Protein AF-A0A1I4PQE7-F1 (afdb_monomer_lite)

pLDDT: mean 78.4, std 20.61, range [27.17, 98.38]

Secondary structure (DSSP, 8-state):
-HHHHHHHHHHHHHHHHHHHHHHHHTT-S-HHHHHHHHHHHHHHHHHHHHHHHHTTPPPP-PPP------PPP--PPP--PPPPPPPEEEEEEEE-TTSSEEEEEEEE---SHHHHHHHHHHHHHTTTTSSEEEEEEE-SSPBTTBSS--EEEEEEEE-STT----TT-SSGGGG-------S------------TTTTTSS--------TT-SBS-HHHHHHHHHHHHHHTT-S------EESSTT--EEEEEEETTEEEEEEE-TTT--EEEEEEEE---SSHHHHHHHHHHHHHHHHHH-TTS-HHHHHHHHHHTTSSSTT-GGG--SEEEETTEEEEEEEETTTEEEEEEE-TT---

Sequence (361 aa):
MWAFISIMCFLGSLACLLGAIVSLFQKKGLHTKYFILSGALFVFFIIALSATVASFEAPATTNKTNVATTASIPLNPPVKEAPKTVPYTIFEDNKNEKGPSRKVRVMTEATTEAEFRQIVESIRKDSMGFEYVWLYFHDPKPSKYGSSGDFVGAVRFPLTRRGVPLSGAKTIDELYLTIGQGPAQVLKSEVAIDVRPYEEAVTKVQQSKRVGTISPSLEQFKQAFNASAKQLGLPHQINKINFIDSKQVSFTVEFSDLLFLNGDLNTKDGSLRSAFIAGGTDGTDKSGTNLLLSFVALIAATNPDLSREECEDVLMDLGFIKGNDTLNMKASVIKNGVKYSIKSSERAGFWFFVEDPNHEF

Structure (mmCIF, N/CA/C/O backbone):
data_AF-A0A1I4PQE7-F1
#
_entry.id   AF-A0A1I4PQE7-F1
#
loop_
_atom_site.group_PDB
_atom_site.id
_atom_site.type_symbol
_atom_site.label_atom_id
_atom_site.label_alt_id
_atom_site.label_comp_id
_atom_site.label_asym_id
_atom_site.label_entity_id
_atom_site.label_seq_id
_atom_site.pdbx_PDB_ins_code
_atom_site.Cartn_x
_atom_site.Cartn_y
_atom_site.Cartn_z
_atom_site.occupancy
_atom_site.B_iso_or_equiv
_atom_site.auth_seq_id
_atom_site.auth_comp_id
_atom_site.auth_asym_id
_atom_site.auth_atom_id
_atom_site.pdbx_PDB_model_num
ATOM 1 N N . MET A 1 1 ? 20.216 3.744 14.624 1.00 78.12 1 MET A N 1
ATOM 2 C CA . MET A 1 1 ? 19.398 3.924 15.847 1.00 78.12 1 MET A CA 1
ATOM 3 C C . MET A 1 1 ? 20.062 4.865 16.857 1.00 78.12 1 MET A C 1
ATOM 5 O O . MET A 1 1 ? 19.495 5.916 17.118 1.00 78.12 1 MET A O 1
ATOM 9 N N . TRP A 1 2 ? 21.273 4.574 17.353 1.00 78.00 2 TRP A N 1
ATOM 10 C CA . TRP A 1 2 ? 21.982 5.408 18.349 1.00 78.00 2 TRP A CA 1
ATOM 11 C C . TRP A 1 2 ? 22.183 6.880 17.953 1.00 78.00 2 TRP A C 1
ATOM 13 O O . TRP A 1 2 ? 21.917 7.770 18.757 1.00 78.00 2 TRP A O 1
ATOM 23 N N . ALA A 1 3 ? 22.530 7.150 16.691 1.00 78.25 3 ALA A N 1
ATOM 24 C CA . ALA A 1 3 ? 22.659 8.518 16.183 1.00 78.25 3 ALA A CA 1
ATOM 25 C C . ALA A 1 3 ? 21.343 9.323 16.254 1.00 78.25 3 ALA A C 1
ATOM 27 O O . ALA A 1 3 ? 21.357 10.510 16.563 1.00 78.25 3 ALA A O 1
ATOM 28 N N . PHE A 1 4 ? 20.195 8.680 16.019 1.00 82.44 4 PHE A N 1
ATOM 29 C CA . PHE A 1 4 ? 18.885 9.335 16.098 1.00 82.44 4 PHE A CA 1
ATOM 30 C C . PHE A 1 4 ? 18.499 9.649 17.550 1.00 82.44 4 PHE A C 1
ATOM 32 O O . PHE A 1 4 ? 18.057 10.758 17.844 1.00 82.44 4 PHE A O 1
ATOM 39 N N . ILE A 1 5 ? 18.741 8.703 18.467 1.00 83.38 5 ILE A N 1
ATOM 40 C CA . ILE A 1 5 ? 18.524 8.892 19.911 1.00 83.38 5 ILE A CA 1
ATOM 41 C C . ILE A 1 5 ? 19.387 10.051 20.432 1.00 83.38 5 ILE A C 1
ATOM 43 O O . ILE A 1 5 ? 18.885 10.918 21.140 1.00 83.38 5 ILE A O 1
ATOM 47 N N . SER A 1 6 ? 20.655 10.121 20.012 1.00 80.75 6 SER A N 1
ATOM 48 C CA . SER A 1 6 ? 21.573 11.210 20.365 1.00 80.75 6 SER A CA 1
ATOM 49 C C . SER A 1 6 ? 21.028 12.583 19.932 1.00 80.75 6 SER A C 1
ATOM 51 O O . SER A 1 6 ? 20.917 13.493 20.754 1.00 80.75 6 SER A O 1
ATOM 53 N N . ILE A 1 7 ? 20.570 12.721 18.682 1.00 88.94 7 ILE A N 1
ATOM 54 C CA . ILE A 1 7 ? 19.992 13.982 18.182 1.00 88.94 7 ILE A CA 1
ATOM 55 C C . ILE A 1 7 ? 18.734 14.383 18.971 1.00 88.94 7 ILE A C 1
ATOM 57 O O . ILE A 1 7 ? 18.593 15.548 19.344 1.00 88.94 7 ILE A O 1
ATOM 61 N N . MET A 1 8 ? 17.839 13.437 19.274 1.00 90.12 8 MET A N 1
ATOM 62 C CA . MET A 1 8 ? 16.630 13.719 20.060 1.00 90.12 8 MET A CA 1
ATOM 63 C C . MET A 1 8 ? 16.955 14.163 21.496 1.00 90.12 8 MET A C 1
ATOM 65 O O . MET A 1 8 ? 16.361 15.125 21.983 1.00 90.12 8 MET A O 1
ATOM 69 N N . CYS A 1 9 ? 17.934 13.534 22.159 1.00 85.88 9 CYS A N 1
ATOM 70 C CA . CYS A 1 9 ? 18.392 13.945 23.492 1.00 85.88 9 CYS A CA 1
ATOM 71 C C . CYS A 1 9 ? 18.997 15.358 23.489 1.00 85.88 9 CYS A C 1
ATOM 73 O O . CYS A 1 9 ? 18.730 16.141 24.402 1.00 85.88 9 CYS A O 1
ATOM 75 N N . PHE A 1 10 ? 19.763 15.708 22.451 1.00 90.25 10 PHE A N 1
ATOM 76 C CA . PHE A 1 10 ? 20.338 17.046 22.304 1.00 90.25 10 PHE A CA 1
ATOM 77 C C . PHE A 1 10 ? 19.255 18.123 22.136 1.00 90.25 10 PHE A C 1
ATOM 79 O O . PHE A 1 10 ? 19.255 19.119 22.863 1.00 90.25 10 PHE A O 1
ATOM 86 N N . LEU A 1 11 ? 18.285 17.898 21.241 1.00 91.75 11 LEU A N 1
ATOM 87 C CA . LEU A 1 11 ? 17.164 18.823 21.034 1.00 91.75 11 LEU A CA 1
ATOM 88 C C . LEU A 1 11 ? 16.297 18.965 22.293 1.00 91.75 11 LEU A C 1
ATOM 90 O O . LEU A 1 11 ? 15.917 20.078 22.657 1.00 91.75 11 LEU A O 1
ATOM 94 N N . GLY A 1 12 ? 16.036 17.859 22.998 1.00 89.94 12 GLY A N 1
ATOM 95 C CA . GLY A 1 12 ? 15.320 17.874 24.274 1.00 89.94 12 GLY A CA 1
ATOM 96 C C . GLY A 1 12 ? 16.049 18.679 25.355 1.00 89.94 12 GLY A C 1
ATOM 97 O O . GLY A 1 12 ? 15.417 19.457 26.073 1.00 89.94 12 GLY A O 1
ATOM 98 N N . SER A 1 13 ? 17.380 18.554 25.442 1.00 92.50 13 SER A N 1
ATOM 99 C CA . SER A 1 13 ? 18.191 19.345 26.376 1.00 92.50 13 SER A CA 1
ATOM 100 C C . SER A 1 13 ? 18.122 20.843 26.060 1.00 92.50 13 SER A C 1
ATOM 102 O O . SER A 1 13 ? 17.916 21.642 26.977 1.00 92.50 13 SER A O 1
ATOM 104 N N . LEU A 1 14 ? 18.197 21.223 24.777 1.00 92.69 14 LEU A N 1
ATOM 105 C CA . LEU A 1 14 ? 18.089 22.618 24.340 1.00 92.69 14 LEU A CA 1
ATOM 106 C C . LEU A 1 14 ? 16.710 23.215 24.662 1.00 92.69 14 LEU A C 1
ATOM 108 O O . LEU A 1 14 ? 16.624 24.327 25.183 1.00 92.69 14 LEU A O 1
ATOM 112 N N . ALA A 1 15 ? 15.632 22.464 24.420 1.00 92.25 15 ALA A N 1
ATOM 113 C CA . ALA A 1 15 ? 14.277 22.893 24.762 1.00 92.25 15 ALA A CA 1
ATOM 114 C C . ALA A 1 15 ? 14.101 23.098 26.280 1.00 92.25 15 ALA A C 1
ATOM 116 O O . ALA A 1 15 ? 13.529 24.104 26.707 1.00 92.25 15 ALA A O 1
ATOM 117 N N . CYS A 1 16 ? 14.645 22.195 27.106 1.00 91.06 16 CYS A N 1
ATOM 118 C CA . CYS A 1 16 ? 14.618 22.333 28.566 1.00 91.06 16 CYS A CA 1
ATOM 119 C C . CYS A 1 16 ? 15.439 23.536 29.048 1.00 91.06 16 CYS A C 1
ATOM 121 O O . CYS A 1 16 ? 14.995 24.254 29.943 1.00 91.06 16 CYS A O 1
ATOM 123 N N . LEU A 1 17 ? 16.603 23.789 28.442 1.00 92.25 17 LEU A N 1
ATOM 124 C CA . LEU A 1 17 ? 17.443 24.946 28.753 1.00 92.25 17 LEU A CA 1
ATOM 125 C C . LEU A 1 17 ? 16.711 26.263 28.456 1.00 92.25 17 LEU A C 1
ATOM 127 O O . LEU A 1 17 ? 16.671 27.153 29.305 1.00 92.25 17 LEU A O 1
ATOM 131 N N . LEU A 1 18 ? 16.068 26.368 27.288 1.00 92.62 18 LEU A N 1
ATOM 132 C CA . LEU A 1 18 ? 15.249 27.530 26.929 1.00 92.62 18 LEU A CA 1
ATOM 133 C C . LEU A 1 18 ? 14.080 27.716 27.910 1.00 92.62 18 LEU A C 1
ATOM 135 O O . LEU A 1 18 ? 13.838 28.830 28.378 1.00 92.62 18 LEU A O 1
ATOM 139 N N . GLY A 1 19 ? 13.407 26.628 28.298 1.00 88.06 19 GLY A N 1
ATOM 140 C CA . GLY A 1 19 ? 12.370 26.647 29.333 1.00 88.06 19 GLY A CA 1
ATOM 141 C C . GLY A 1 19 ? 12.883 27.129 30.696 1.00 88.06 19 GLY A C 1
ATOM 142 O O . GLY A 1 19 ? 12.206 27.913 31.367 1.00 88.06 19 GLY A O 1
ATOM 143 N N . ALA A 1 20 ? 14.099 26.733 31.089 1.00 90.62 20 ALA A N 1
ATOM 144 C CA . ALA A 1 20 ? 14.744 27.197 32.317 1.00 90.62 20 ALA A CA 1
ATOM 145 C C . ALA A 1 20 ? 14.997 28.711 32.286 1.00 90.62 20 ALA A C 1
ATOM 147 O O . ALA A 1 20 ? 14.664 29.399 33.252 1.00 90.62 20 ALA A O 1
ATOM 148 N N . ILE A 1 21 ? 15.520 29.230 31.168 1.00 90.81 21 ILE A N 1
ATOM 149 C CA . ILE A 1 21 ? 15.787 30.663 30.969 1.00 90.81 21 ILE A CA 1
ATOM 150 C C . ILE A 1 21 ? 14.483 31.462 31.071 1.00 90.81 21 ILE A C 1
ATOM 152 O O . ILE A 1 21 ? 14.398 32.411 31.849 1.00 90.81 21 ILE A O 1
ATOM 156 N N . VAL A 1 22 ? 13.429 31.046 30.362 1.00 92.69 22 VAL A N 1
ATOM 157 C CA . VAL A 1 22 ? 12.115 31.709 30.431 1.00 92.69 22 VAL A CA 1
ATOM 158 C C . VAL A 1 22 ? 11.545 31.653 31.852 1.00 92.69 22 VAL A C 1
ATOM 160 O O . VAL A 1 22 ? 11.054 32.659 32.369 1.00 92.69 22 VAL A O 1
ATOM 163 N N . SER A 1 23 ? 11.646 30.505 32.529 1.00 91.94 23 SER A N 1
ATOM 164 C CA . SER A 1 23 ? 11.173 30.363 33.909 1.00 91.94 23 SER A CA 1
ATOM 165 C C . SER A 1 23 ? 11.946 31.234 34.904 1.00 91.94 23 SER A C 1
ATOM 167 O O . SER A 1 23 ? 11.375 31.590 35.941 1.00 91.94 23 SER A O 1
ATOM 169 N N . LEU A 1 24 ? 13.214 31.545 34.629 1.00 89.94 24 LEU A N 1
ATOM 170 C CA . LEU A 1 24 ? 14.045 32.411 35.461 1.00 89.94 24 LEU A CA 1
ATOM 171 C C . LEU A 1 24 ? 13.537 33.858 35.401 1.00 89.94 24 LEU A C 1
ATOM 173 O O . LEU A 1 24 ? 13.352 34.482 36.444 1.00 89.94 24 LEU A O 1
ATOM 177 N N . PHE A 1 25 ? 13.170 34.341 34.210 1.00 92.12 25 PHE A N 1
ATOM 178 C CA . PHE A 1 25 ? 12.536 35.655 34.046 1.00 92.12 25 PHE A CA 1
ATOM 179 C C . PHE A 1 25 ? 11.122 35.720 34.637 1.00 92.12 25 PHE A C 1
ATOM 181 O O . PHE A 1 25 ? 10.736 36.742 35.200 1.00 92.12 25 PHE A O 1
ATOM 188 N N . GLN A 1 26 ? 10.358 34.625 34.576 1.00 92.88 26 GLN A N 1
ATOM 189 C CA . GLN A 1 26 ? 8.996 34.582 35.123 1.00 92.88 26 GLN A CA 1
ATOM 190 C C . GLN A 1 26 ? 8.932 34.432 36.657 1.00 92.88 26 GLN A C 1
ATOM 192 O O . GLN A 1 26 ? 7.834 34.447 37.208 1.00 92.88 26 GLN A O 1
ATOM 197 N N . LYS A 1 27 ? 10.064 34.256 37.361 1.00 90.38 27 LYS A N 1
ATOM 198 C CA . LYS A 1 27 ? 10.144 34.067 38.830 1.00 90.38 27 LYS A CA 1
ATOM 199 C C . LYS A 1 27 ? 9.254 32.942 39.398 1.00 90.38 27 LYS A C 1
ATOM 201 O O . LYS A 1 27 ? 8.964 32.919 40.588 1.00 90.38 27 LYS A O 1
ATOM 206 N N . LYS A 1 28 ? 8.864 31.954 38.582 1.00 85.69 28 LYS A N 1
ATOM 207 C CA . LYS A 1 28 ? 7.966 30.846 38.983 1.00 85.69 28 LYS A CA 1
ATOM 208 C C . LYS A 1 28 ? 8.648 29.714 39.771 1.00 85.69 28 LYS A C 1
ATOM 210 O O . LYS A 1 28 ? 8.035 28.678 40.000 1.00 85.69 28 LYS A O 1
ATOM 215 N N . GLY A 1 29 ? 9.931 29.848 40.121 1.00 87.88 29 GLY A N 1
ATOM 216 C CA . GLY A 1 29 ? 10.684 28.830 40.879 1.00 87.88 29 GLY A CA 1
ATOM 217 C C . GLY A 1 29 ? 10.939 27.492 40.157 1.00 87.88 29 GLY A C 1
ATOM 218 O O . GLY A 1 29 ? 11.609 26.625 40.703 1.00 87.88 29 GLY A O 1
ATOM 219 N N . LEU A 1 30 ? 10.457 27.307 38.922 1.00 88.31 30 LEU A N 1
ATOM 220 C CA . LEU A 1 30 ? 10.630 26.069 38.144 1.00 88.31 30 LEU A CA 1
ATOM 221 C C . LEU A 1 30 ? 11.995 25.948 37.442 1.00 88.31 30 LEU A C 1
ATOM 223 O O . LEU A 1 30 ? 12.334 24.868 36.959 1.00 88.31 30 LEU A O 1
ATOM 227 N N . HIS A 1 31 ? 12.791 27.020 37.406 1.00 88.12 31 HIS A N 1
ATOM 228 C CA . HIS A 1 31 ? 14.077 27.066 36.702 1.00 88.12 31 HIS A CA 1
ATOM 229 C C . HIS A 1 31 ? 15.056 25.984 37.189 1.00 88.12 31 HIS A C 1
ATOM 231 O O . HIS A 1 31 ? 15.723 25.364 36.366 1.00 88.12 31 HIS A O 1
ATOM 237 N N . THR A 1 32 ? 15.076 25.669 38.490 1.00 88.88 32 THR A N 1
ATOM 238 C CA . THR A 1 32 ? 15.926 24.603 39.047 1.00 88.88 32 THR A CA 1
ATOM 239 C C . THR A 1 32 ? 15.569 23.226 38.481 1.00 88.88 32 THR A C 1
ATOM 241 O O . THR A 1 32 ? 16.462 22.454 38.142 1.00 88.88 32 THR A O 1
ATOM 244 N N . LYS A 1 33 ? 14.273 22.921 38.305 1.00 91.12 33 LYS A N 1
ATOM 245 C CA . LYS A 1 33 ? 13.820 21.629 37.758 1.00 91.12 33 LYS A CA 1
ATOM 246 C C . LYS A 1 33 ? 14.198 21.480 36.284 1.00 91.12 33 LYS A C 1
ATOM 248 O O . LYS A 1 33 ? 14.711 20.436 35.891 1.00 91.12 33 LYS A O 1
ATOM 253 N N . TYR A 1 34 ? 13.994 22.529 35.485 1.00 87.44 34 TYR A N 1
ATOM 254 C CA . TYR A 1 34 ? 14.375 22.525 34.070 1.00 87.44 34 TYR A CA 1
ATOM 255 C C . TYR A 1 34 ? 15.891 22.453 33.867 1.00 87.44 34 TYR A C 1
ATOM 257 O O . TYR A 1 34 ? 16.346 21.763 32.958 1.00 87.44 34 TYR A O 1
ATOM 265 N N . PHE A 1 35 ? 16.674 23.105 34.732 1.00 88.50 35 PHE A N 1
ATOM 266 C CA . PHE A 1 35 ? 18.134 23.051 34.674 1.00 88.50 35 PHE A CA 1
ATOM 267 C C . PHE A 1 35 ? 18.670 21.646 34.992 1.00 88.50 35 PHE A C 1
ATOM 269 O O . PHE A 1 35 ? 19.498 21.124 34.248 1.00 88.50 35 PHE A O 1
ATOM 276 N N . ILE A 1 36 ? 18.137 20.988 36.032 1.00 90.88 36 ILE A N 1
ATOM 277 C CA . ILE A 1 36 ? 18.488 19.596 36.368 1.00 90.88 36 ILE A CA 1
ATOM 278 C C . ILE A 1 36 ? 18.119 18.648 35.216 1.00 90.88 36 ILE A C 1
ATOM 280 O O . ILE A 1 36 ? 18.934 17.815 34.819 1.00 90.88 36 ILE A O 1
ATOM 284 N N . LEU A 1 37 ? 16.918 18.793 34.643 1.00 89.75 37 LEU A N 1
ATOM 285 C CA . LEU A 1 37 ? 16.463 17.955 33.530 1.00 89.75 37 LEU A CA 1
ATOM 286 C C . LEU A 1 37 ? 17.304 18.164 32.258 1.00 89.75 37 LEU A C 1
ATOM 288 O O . LEU A 1 37 ? 17.672 17.191 31.601 1.00 89.75 37 LEU A O 1
ATOM 292 N N . SER A 1 38 ? 17.655 19.414 31.936 1.00 92.06 38 SER A N 1
ATOM 293 C CA . SER A 1 38 ? 18.553 19.742 30.820 1.00 92.06 38 SER A CA 1
ATOM 294 C C . SER A 1 38 ? 19.926 19.085 30.991 1.00 92.06 38 SER A C 1
ATOM 296 O O . SER A 1 38 ? 20.418 18.454 30.050 1.00 92.06 38 SER A O 1
ATOM 298 N N . GLY A 1 39 ? 20.501 19.161 32.198 1.00 90.50 39 GLY A N 1
ATOM 299 C CA . GLY A 1 39 ? 21.769 18.513 32.528 1.00 90.50 39 GLY A CA 1
ATOM 300 C C . GLY A 1 39 ? 21.709 16.993 32.367 1.00 90.50 39 GLY A C 1
ATOM 301 O O . GLY A 1 39 ? 22.582 16.414 31.724 1.00 90.50 39 GLY A O 1
ATOM 302 N N . ALA A 1 40 ? 20.648 16.347 32.862 1.00 92.75 40 ALA A N 1
ATOM 303 C CA . ALA A 1 40 ? 20.462 14.902 32.715 1.00 92.75 40 ALA A CA 1
ATOM 304 C C . ALA A 1 40 ? 20.381 14.473 31.238 1.00 92.75 40 ALA A C 1
ATOM 306 O O . ALA A 1 40 ? 21.080 13.549 30.822 1.00 92.75 40 ALA A O 1
ATOM 307 N N . LEU A 1 41 ? 19.587 15.177 30.420 1.00 88.75 41 LEU A N 1
ATOM 308 C CA . LEU A 1 41 ? 19.476 14.904 28.981 1.00 88.75 41 LEU A CA 1
ATOM 309 C C . LEU A 1 41 ? 20.800 15.125 28.236 1.00 88.75 41 LEU A C 1
ATOM 311 O O . LEU A 1 41 ? 21.112 14.380 27.307 1.00 88.75 41 LEU A O 1
ATOM 315 N N . PHE A 1 42 ? 21.597 16.110 28.657 1.00 89.38 42 PHE A N 1
ATOM 316 C CA . PHE A 1 42 ? 22.912 16.361 28.074 1.00 89.38 42 PHE A CA 1
ATOM 317 C C . PHE A 1 42 ? 23.910 15.241 28.401 1.00 89.38 42 PHE A C 1
ATOM 319 O O . PHE A 1 42 ? 24.632 14.785 27.518 1.00 89.38 42 PHE A O 1
ATOM 326 N N . VAL A 1 43 ? 23.908 14.721 29.633 1.00 92.88 43 VAL A N 1
ATOM 327 C CA . VAL A 1 43 ? 24.730 13.553 29.999 1.00 92.88 43 VAL A CA 1
ATOM 328 C C . VAL A 1 43 ? 24.346 12.328 29.162 1.00 92.88 43 VAL A C 1
ATOM 330 O O . VAL A 1 43 ? 25.225 11.665 28.611 1.00 92.88 43 VAL A O 1
ATOM 333 N N . PHE A 1 44 ? 23.047 12.064 28.979 1.00 87.81 44 PHE A N 1
ATOM 334 C CA . PHE A 1 44 ? 22.578 10.988 28.094 1.00 87.81 44 PHE A CA 1
ATOM 335 C C . PHE A 1 44 ? 23.038 11.169 26.643 1.00 87.81 44 PHE A C 1
ATOM 337 O O . PHE A 1 44 ? 23.438 10.197 26.002 1.00 87.81 44 PHE A O 1
ATOM 344 N N . PHE A 1 45 ? 23.029 12.404 26.133 1.00 90.38 45 PHE A N 1
ATOM 345 C CA . PHE A 1 45 ? 23.554 12.718 24.806 1.00 90.38 45 PHE A CA 1
ATOM 346 C C . PHE A 1 45 ? 25.039 12.345 24.666 1.00 90.38 45 PHE A C 1
ATOM 348 O O . PHE A 1 45 ? 25.399 11.691 23.685 1.00 90.38 45 PHE A O 1
ATOM 355 N N . ILE A 1 46 ? 25.881 12.684 25.650 1.00 89.75 46 ILE A N 1
ATOM 356 C CA . ILE A 1 46 ? 27.315 12.346 25.640 1.00 89.75 46 ILE A CA 1
ATOM 357 C C . ILE A 1 46 ? 27.536 10.826 25.658 1.00 89.75 46 ILE A C 1
ATOM 359 O O . ILE A 1 46 ? 28.367 10.325 24.902 1.00 89.75 46 ILE A O 1
ATOM 363 N N . ILE A 1 47 ? 26.761 10.081 26.455 1.00 89.31 47 ILE A N 1
ATOM 364 C CA . ILE A 1 47 ? 26.832 8.609 26.505 1.00 89.31 47 ILE A CA 1
ATOM 365 C C . ILE A 1 47 ? 26.417 7.990 25.159 1.00 89.31 47 ILE A C 1
ATOM 367 O O . ILE A 1 47 ? 27.078 7.088 24.648 1.00 89.31 47 ILE A O 1
ATOM 371 N N . ALA A 1 48 ? 25.338 8.483 24.546 1.00 84.75 48 ALA A N 1
ATOM 372 C CA . ALA A 1 48 ? 24.902 8.000 23.236 1.00 84.75 48 ALA A CA 1
ATOM 373 C C . ALA A 1 48 ? 25.927 8.321 22.130 1.00 84.75 48 ALA A C 1
ATOM 375 O O . ALA A 1 48 ? 26.115 7.533 21.196 1.00 84.75 48 ALA A O 1
ATOM 376 N N . LEU A 1 49 ? 26.610 9.465 22.239 1.00 86.31 49 LEU A N 1
ATOM 377 C CA . LEU A 1 49 ? 27.653 9.872 21.304 1.00 86.31 49 LEU A CA 1
ATOM 378 C C . LEU A 1 49 ? 28.898 8.980 21.427 1.00 86.31 49 LEU A C 1
ATOM 380 O O . LEU A 1 49 ? 29.404 8.516 20.406 1.00 86.31 49 LEU A O 1
ATOM 384 N N . SER A 1 50 ? 29.355 8.671 22.645 1.00 82.44 50 SER A N 1
ATOM 385 C CA . SER A 1 50 ? 30.517 7.793 22.854 1.00 82.44 50 SER A CA 1
ATOM 386 C C . SER A 1 50 ? 30.260 6.358 22.381 1.00 82.44 50 SER A C 1
ATOM 388 O O . SER A 1 50 ? 31.118 5.776 21.717 1.00 82.44 50 SER A O 1
ATOM 390 N N . ALA A 1 51 ? 29.057 5.819 22.605 1.00 80.81 51 ALA A N 1
ATOM 391 C CA . ALA A 1 51 ? 28.651 4.514 22.073 1.00 80.81 51 ALA A CA 1
ATOM 392 C C . ALA A 1 51 ? 28.645 4.475 20.532 1.00 80.81 51 ALA A C 1
ATOM 394 O O . ALA A 1 51 ? 28.970 3.456 19.917 1.00 80.81 51 ALA A O 1
ATOM 395 N N . THR A 1 52 ? 28.315 5.603 19.894 1.00 80.06 52 THR A N 1
ATOM 396 C CA . THR A 1 52 ? 28.350 5.725 18.432 1.00 80.06 52 THR A CA 1
ATOM 397 C C . THR A 1 52 ? 29.787 5.685 17.907 1.00 80.06 52 THR A C 1
ATOM 399 O O . THR A 1 52 ? 30.039 5.011 16.914 1.00 80.06 52 THR A O 1
ATOM 402 N N . VAL A 1 53 ? 30.741 6.338 18.582 1.00 76.31 53 VAL A N 1
ATOM 403 C CA . VAL A 1 53 ? 32.165 6.333 18.188 1.00 76.31 53 VAL A CA 1
ATOM 404 C C . VAL A 1 53 ? 32.808 4.957 18.390 1.00 76.31 53 VAL A C 1
ATOM 406 O O . VAL A 1 53 ? 33.567 4.517 17.532 1.00 76.31 53 VAL A O 1
ATOM 409 N N . ALA A 1 54 ? 32.453 4.234 19.457 1.00 73.94 54 ALA A N 1
ATOM 410 C CA . ALA A 1 54 ? 32.947 2.874 19.699 1.00 73.94 54 ALA A CA 1
ATOM 411 C C . ALA A 1 54 ? 32.513 1.866 18.615 1.00 73.94 54 ALA A C 1
ATOM 413 O O . ALA A 1 54 ? 33.182 0.866 18.386 1.00 73.94 54 ALA A O 1
ATOM 414 N N . SER A 1 55 ? 31.422 2.148 17.896 1.00 70.25 55 SER A N 1
ATOM 415 C CA . SER A 1 55 ? 30.944 1.299 16.796 1.00 70.25 55 SER A CA 1
ATOM 416 C C . SER A 1 55 ? 31.756 1.459 15.497 1.00 70.25 55 SER A C 1
ATOM 418 O O . SER A 1 55 ? 31.456 0.790 14.512 1.00 70.25 55 SER A O 1
ATOM 420 N N . PHE A 1 56 ? 32.762 2.344 15.474 1.00 64.12 56 PHE A N 1
ATOM 421 C CA . PHE A 1 56 ? 33.639 2.593 14.322 1.00 64.12 56 PHE A CA 1
ATOM 422 C C . PHE A 1 56 ? 35.030 1.948 14.443 1.00 64.12 56 PHE A C 1
ATOM 424 O O . PHE A 1 56 ? 35.927 2.313 13.680 1.00 64.12 56 PHE A O 1
ATOM 431 N N . GLU A 1 57 ? 35.241 0.991 15.355 1.00 56.50 57 GLU A N 1
ATOM 432 C CA . GLU A 1 57 ? 36.491 0.222 15.350 1.00 56.50 57 GLU A CA 1
ATOM 433 C C . GLU A 1 57 ? 36.687 -0.490 13.999 1.00 56.50 57 GLU A C 1
ATOM 435 O O . GLU A 1 57 ? 35.811 -1.188 13.484 1.00 56.50 57 GLU A O 1
ATOM 440 N N . ALA A 1 58 ? 37.843 -0.213 13.393 1.00 55.69 58 ALA A N 1
ATOM 441 C CA . ALA A 1 58 ? 38.210 -0.599 12.040 1.00 55.69 58 ALA A CA 1
ATOM 442 C C . ALA A 1 58 ? 38.230 -2.129 11.851 1.00 55.69 58 ALA A C 1
ATOM 444 O O . ALA A 1 58 ? 38.546 -2.863 12.791 1.00 55.69 58 ALA A O 1
ATOM 445 N N . PRO A 1 59 ? 37.959 -2.633 10.630 1.00 50.75 59 PRO A N 1
ATOM 446 C CA . PRO A 1 59 ? 38.045 -4.058 10.346 1.00 50.75 59 PRO A CA 1
ATOM 447 C C . PRO A 1 59 ? 39.461 -4.569 10.626 1.00 50.75 59 PRO A C 1
ATOM 449 O O . PRO A 1 59 ? 40.445 -4.054 10.092 1.00 50.75 59 PRO A O 1
ATOM 452 N N . ALA A 1 60 ? 39.547 -5.598 11.469 1.00 47.41 60 ALA A N 1
ATOM 453 C CA . ALA A 1 60 ? 40.782 -6.290 11.788 1.00 47.41 60 ALA A CA 1
ATOM 454 C C . ALA A 1 60 ? 41.465 -6.786 10.503 1.00 47.41 60 ALA A C 1
ATOM 456 O O . ALA A 1 60 ? 40.940 -7.633 9.778 1.00 47.41 60 ALA A O 1
ATOM 457 N N . THR A 1 61 ? 42.664 -6.272 10.233 1.00 50.16 61 THR A N 1
ATOM 458 C CA . THR A 1 61 ? 43.579 -6.793 9.216 1.00 50.16 61 THR A CA 1
ATOM 459 C C . THR A 1 61 ? 43.915 -8.247 9.533 1.00 50.16 61 THR A C 1
ATOM 461 O O . THR A 1 61 ? 44.686 -8.525 10.453 1.00 50.16 61 THR A O 1
ATOM 464 N N . THR A 1 62 ? 43.334 -9.185 8.785 1.00 49.78 62 THR A N 1
ATOM 465 C CA . THR A 1 62 ? 43.679 -10.605 8.883 1.00 49.78 62 THR A CA 1
ATOM 466 C C . THR A 1 62 ? 44.938 -10.882 8.064 1.00 49.78 62 THR A C 1
ATOM 468 O O . THR A 1 62 ? 45.032 -10.539 6.885 1.00 49.78 62 THR A O 1
ATOM 471 N N . ASN A 1 63 ? 45.929 -11.463 8.736 1.00 45.88 63 ASN A N 1
ATOM 472 C CA . ASN A 1 63 ? 47.252 -11.775 8.215 1.00 45.88 63 ASN A CA 1
ATOM 473 C C . ASN A 1 63 ? 47.244 -12.836 7.104 1.00 45.88 63 ASN A C 1
ATOM 475 O O . ASN A 1 63 ? 46.441 -13.765 7.088 1.00 45.88 63 ASN A O 1
ATOM 479 N N . LYS A 1 64 ? 48.243 -12.697 6.226 1.00 43.12 64 LYS A N 1
ATOM 480 C CA . LYS A 1 64 ? 48.679 -13.649 5.198 1.00 43.12 64 LYS A CA 1
ATOM 481 C C . LYS A 1 64 ? 48.952 -15.045 5.774 1.00 43.12 64 LYS A C 1
ATOM 483 O O . LYS A 1 64 ? 49.582 -15.172 6.820 1.00 43.12 64 LYS A O 1
ATOM 488 N N . THR A 1 65 ? 48.643 -16.089 5.007 1.00 41.72 65 THR A N 1
ATOM 489 C CA . THR A 1 65 ? 49.389 -17.358 5.030 1.00 41.72 65 THR A CA 1
ATOM 490 C C . THR A 1 65 ? 49.552 -17.864 3.598 1.00 41.72 65 THR A C 1
ATOM 492 O O . THR A 1 65 ? 48.609 -17.872 2.812 1.00 41.72 65 THR A O 1
ATOM 495 N N . ASN A 1 66 ? 50.802 -18.188 3.267 1.00 44.66 66 ASN A N 1
ATOM 496 C CA . ASN A 1 66 ? 51.296 -18.620 1.966 1.00 44.66 66 ASN A CA 1
ATOM 497 C C . ASN A 1 66 ? 51.107 -20.134 1.732 1.00 44.66 66 ASN A C 1
ATOM 499 O O . ASN A 1 66 ? 51.005 -20.906 2.680 1.00 44.66 66 ASN A O 1
ATOM 503 N N . VAL A 1 67 ? 51.314 -20.497 0.457 1.00 42.28 67 VAL A N 1
ATOM 504 C CA . VAL A 1 67 ? 51.815 -21.773 -0.103 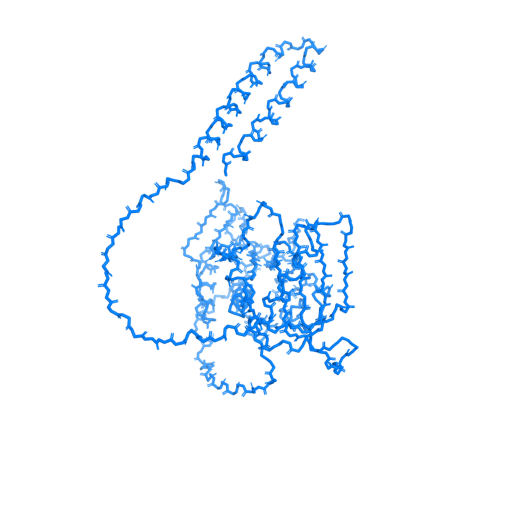1.00 42.28 67 VAL A CA 1
ATOM 505 C C . VAL A 1 67 ? 50.765 -22.779 -0.595 1.00 42.28 67 VAL A C 1
ATOM 507 O O . VAL A 1 67 ? 50.195 -23.529 0.184 1.00 42.28 67 VAL A O 1
ATOM 510 N N . ALA A 1 68 ? 50.655 -22.891 -1.925 1.00 36.75 68 ALA A N 1
ATOM 511 C CA . ALA A 1 68 ? 50.971 -24.128 -2.653 1.00 36.75 68 ALA A CA 1
ATOM 512 C C . ALA A 1 68 ? 51.155 -23.842 -4.157 1.00 36.75 68 ALA A C 1
ATOM 514 O O . ALA A 1 68 ? 50.217 -23.514 -4.880 1.00 36.75 68 ALA A O 1
ATOM 515 N N . THR A 1 69 ? 52.402 -23.966 -4.605 1.00 44.53 69 THR A N 1
ATOM 516 C CA . THR A 1 69 ? 52.850 -23.955 -6.001 1.00 44.53 69 THR A CA 1
ATOM 517 C C . THR A 1 69 ? 52.310 -25.178 -6.741 1.00 44.53 69 THR A C 1
ATOM 519 O O . THR A 1 69 ? 52.595 -26.300 -6.334 1.00 44.53 69 THR A O 1
ATOM 522 N N . THR A 1 70 ? 51.601 -24.980 -7.857 1.00 37.72 70 THR A N 1
ATOM 523 C CA . THR A 1 70 ? 51.373 -26.030 -8.868 1.00 37.72 70 THR A CA 1
ATOM 524 C C . THR A 1 70 ? 51.626 -25.453 -10.262 1.00 37.72 70 THR A C 1
ATOM 526 O O . THR A 1 70 ? 51.377 -24.277 -10.513 1.00 37.72 70 THR A O 1
ATOM 529 N N . ALA A 1 71 ? 52.221 -26.284 -11.114 1.00 38.94 71 ALA A N 1
ATOM 530 C CA . ALA A 1 71 ? 52.973 -25.950 -12.315 1.00 38.94 71 ALA A CA 1
ATOM 531 C C . ALA A 1 71 ? 52.230 -25.136 -13.392 1.00 38.94 71 ALA A C 1
ATOM 533 O O . ALA A 1 71 ? 51.051 -25.332 -13.678 1.00 38.94 71 ALA A O 1
ATOM 534 N N . SER A 1 72 ? 52.998 -24.251 -14.026 1.00 37.81 72 SER A N 1
ATOM 535 C CA . SER A 1 72 ? 52.625 -23.363 -15.123 1.00 37.81 72 SER A CA 1
ATOM 536 C C . SER A 1 72 ? 52.448 -24.102 -16.453 1.00 37.81 72 SER A C 1
ATOM 538 O O . SER A 1 72 ? 53.418 -24.612 -17.015 1.00 37.81 72 SER A O 1
ATOM 540 N N . ILE A 1 73 ? 51.233 -24.057 -16.997 1.00 47.84 73 ILE A N 1
ATOM 541 C CA . ILE A 1 73 ? 50.972 -24.161 -18.438 1.00 47.84 73 ILE A CA 1
ATOM 542 C C . ILE A 1 73 ? 51.001 -22.723 -18.987 1.00 47.84 73 ILE A C 1
ATOM 544 O O . ILE A 1 73 ? 50.325 -21.865 -18.412 1.00 47.84 73 ILE A O 1
ATOM 548 N N . PRO A 1 74 ? 51.754 -22.406 -20.056 1.00 46.72 74 PRO A N 1
ATOM 549 C CA . PRO A 1 74 ? 51.747 -21.071 -20.640 1.00 46.72 74 PRO A CA 1
ATOM 550 C C . PRO A 1 74 ? 50.431 -20.851 -21.400 1.00 46.72 74 PRO A C 1
ATOM 552 O O . PRO A 1 74 ? 50.330 -21.127 -22.592 1.00 46.72 74 PRO A O 1
ATOM 555 N N . LEU A 1 75 ? 49.401 -20.369 -20.701 1.00 45.28 75 LEU A N 1
ATOM 556 C CA . LEU A 1 75 ? 48.233 -19.771 -21.339 1.00 45.28 75 LEU A CA 1
ATOM 557 C C . LEU A 1 75 ? 48.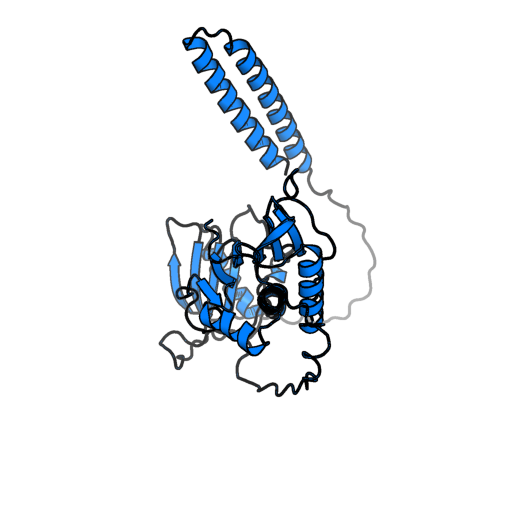559 -18.296 -21.583 1.00 45.28 75 LEU A C 1
ATOM 559 O O . LEU A 1 75 ? 48.720 -17.534 -20.630 1.00 45.28 75 LEU A O 1
ATOM 563 N N . ASN A 1 76 ? 48.665 -17.893 -22.850 1.00 55.12 76 ASN A N 1
ATOM 564 C CA . ASN A 1 76 ? 48.611 -16.477 -23.209 1.00 55.12 76 ASN A CA 1
ATOM 565 C C . ASN A 1 76 ? 47.339 -15.891 -22.569 1.00 55.12 76 ASN A C 1
ATOM 567 O O . ASN A 1 76 ? 46.251 -16.382 -22.887 1.00 55.12 76 ASN A O 1
ATOM 571 N N . PRO A 1 77 ? 47.434 -14.906 -21.653 1.00 53.69 77 PRO A N 1
ATOM 572 C CA . PRO A 1 77 ? 46.244 -14.288 -21.095 1.00 53.69 77 PRO A CA 1
ATOM 573 C C . PRO A 1 77 ? 45.440 -13.701 -22.260 1.00 53.69 77 PRO A C 1
ATOM 575 O O . PRO A 1 77 ? 46.032 -13.024 -23.109 1.00 53.69 77 PRO A O 1
ATOM 578 N N . PRO A 1 78 ? 44.126 -13.977 -22.353 1.00 58.09 78 PRO A N 1
ATOM 579 C CA . PRO A 1 78 ? 43.301 -13.374 -23.384 1.00 58.09 78 PRO A CA 1
ATOM 580 C C . PRO A 1 78 ? 43.477 -11.863 -23.285 1.00 58.09 78 PRO A C 1
ATOM 582 O O . PRO A 1 78 ? 43.355 -11.284 -22.202 1.00 58.09 78 PRO A O 1
ATOM 585 N N . VAL A 1 79 ? 43.846 -11.248 -24.409 1.00 62.97 79 VAL A N 1
ATOM 586 C CA . VAL A 1 79 ? 43.967 -9.799 -24.544 1.00 62.97 79 VAL A CA 1
ATOM 587 C C . VAL A 1 79 ? 42.647 -9.214 -24.057 1.00 62.97 79 VAL A C 1
ATOM 589 O O . VAL A 1 79 ? 41.607 -9.412 -24.677 1.00 62.97 79 VAL A O 1
ATOM 592 N N . LYS A 1 80 ? 42.675 -8.578 -22.883 1.00 61.91 80 LYS A N 1
ATOM 593 C CA . LYS A 1 80 ? 41.507 -7.949 -22.275 1.00 61.91 80 LYS A CA 1
ATOM 594 C C . LYS A 1 80 ? 41.151 -6.757 -23.153 1.00 61.91 80 LYS A C 1
ATOM 596 O O . LYS A 1 80 ? 41.747 -5.692 -23.005 1.00 61.91 80 LYS A O 1
ATOM 601 N N . GLU A 1 81 ? 40.254 -6.972 -24.113 1.00 65.94 81 GLU A N 1
ATOM 602 C CA . GLU A 1 81 ? 39.739 -5.911 -24.971 1.00 65.94 81 GLU A CA 1
ATOM 603 C C . GLU A 1 81 ? 39.229 -4.773 -24.085 1.00 65.94 81 GLU A C 1
ATOM 605 O O . GLU A 1 81 ? 38.519 -4.991 -23.096 1.00 65.94 81 GLU A O 1
ATOM 610 N N . ALA A 1 82 ? 39.672 -3.553 -24.392 1.00 69.44 82 ALA A N 1
ATOM 611 C CA . ALA A 1 82 ? 39.225 -2.372 -23.677 1.00 69.44 82 ALA A CA 1
ATOM 612 C C . ALA A 1 82 ? 37.690 -2.299 -23.767 1.00 69.44 82 ALA A C 1
ATOM 614 O O . ALA A 1 82 ? 37.143 -2.511 -24.852 1.00 69.44 82 ALA A O 1
ATOM 615 N N . PRO A 1 83 ? 36.983 -2.027 -22.655 1.00 69.31 83 PRO A N 1
ATOM 616 C CA . PRO A 1 83 ? 35.529 -2.004 -22.656 1.00 69.31 83 PRO A CA 1
ATOM 617 C C . PRO A 1 83 ? 35.048 -0.962 -23.664 1.00 69.31 83 PRO A C 1
ATOM 619 O O . PRO A 1 83 ? 35.350 0.226 -23.540 1.00 69.31 83 PRO A O 1
ATOM 622 N N . LYS A 1 84 ? 34.326 -1.429 -24.684 1.00 78.56 84 LYS A N 1
ATOM 623 C CA . LYS A 1 84 ? 33.691 -0.579 -25.686 1.00 78.56 84 LYS A CA 1
ATOM 624 C C . LYS A 1 84 ? 32.728 0.364 -24.964 1.00 78.56 84 LYS A C 1
ATOM 626 O O . LYS A 1 84 ? 31.825 -0.098 -24.270 1.00 78.56 84 LYS A O 1
ATOM 631 N N . THR A 1 85 ? 32.947 1.669 -25.094 1.00 83.38 85 THR A N 1
ATOM 632 C CA . THR A 1 85 ? 32.076 2.695 -24.518 1.00 83.38 85 THR A CA 1
ATOM 633 C C . THR A 1 85 ? 30.721 2.646 -25.208 1.00 83.38 85 THR A C 1
ATOM 635 O O . THR A 1 85 ? 30.637 2.751 -26.433 1.00 83.38 85 THR A O 1
ATOM 638 N N . VAL A 1 86 ? 29.660 2.482 -24.426 1.00 84.75 86 VAL A N 1
ATOM 639 C CA . VAL A 1 86 ? 28.293 2.397 -24.946 1.00 84.75 86 VAL A CA 1
ATOM 640 C C . VAL A 1 86 ? 27.786 3.789 -25.308 1.00 84.75 86 VAL A C 1
ATOM 642 O O . VAL A 1 86 ? 27.780 4.666 -24.439 1.00 84.75 86 VAL A O 1
ATOM 645 N N . PRO A 1 87 ? 27.352 4.025 -26.558 1.00 90.81 87 PRO A N 1
ATOM 646 C CA . PRO A 1 87 ? 26.782 5.304 -26.941 1.00 90.81 87 PRO A CA 1
ATOM 647 C C . PRO A 1 87 ? 25.399 5.495 -26.300 1.00 90.81 87 PRO A C 1
ATOM 649 O O . PRO A 1 87 ? 24.525 4.626 -26.351 1.00 90.81 87 PRO A O 1
ATOM 652 N N . TYR A 1 88 ? 25.192 6.667 -25.710 1.00 95.06 88 TYR A N 1
ATOM 653 C CA . TYR A 1 88 ? 23.884 7.144 -25.276 1.00 95.06 88 TYR A CA 1
ATOM 654 C C . TYR A 1 88 ? 23.811 8.664 -25.452 1.00 95.06 88 TYR A C 1
ATOM 656 O O . TYR A 1 88 ? 24.838 9.348 -25.441 1.00 95.06 88 TYR A O 1
ATOM 664 N N . THR A 1 89 ? 22.606 9.204 -25.613 1.00 95.50 89 THR A N 1
ATOM 665 C CA . THR A 1 89 ? 22.364 10.652 -25.661 1.00 95.50 89 THR A CA 1
ATOM 666 C C . THR A 1 89 ? 21.371 11.049 -24.580 1.00 95.50 89 THR A C 1
ATOM 668 O O . THR A 1 89 ? 20.389 10.354 -24.335 1.00 95.50 89 THR A O 1
ATOM 671 N N . ILE A 1 90 ? 21.627 12.162 -23.893 1.00 95.44 90 ILE A N 1
ATOM 672 C CA . ILE A 1 90 ? 20.694 12.704 -22.901 1.00 95.44 90 ILE A CA 1
ATOM 673 C C . ILE A 1 90 ? 19.613 13.477 -23.657 1.00 95.44 90 ILE A C 1
ATOM 675 O O . ILE A 1 90 ? 19.901 14.496 -24.280 1.00 95.44 90 ILE A O 1
ATOM 679 N N . PHE A 1 91 ? 18.381 12.976 -23.617 1.00 92.75 91 PHE A N 1
ATOM 680 C CA . PHE A 1 91 ? 17.225 13.601 -24.260 1.00 92.75 91 PHE A CA 1
ATOM 681 C C . PHE A 1 91 ? 16.576 14.656 -23.361 1.00 92.75 91 PHE A C 1
ATOM 683 O O . PHE A 1 91 ? 16.163 15.712 -23.828 1.00 92.75 91 PHE A O 1
ATOM 690 N N . GLU A 1 92 ? 16.496 14.373 -22.062 1.00 93.44 92 GLU A N 1
ATOM 691 C CA . GLU A 1 92 ? 15.909 15.266 -21.066 1.00 93.44 92 GLU A CA 1
ATOM 692 C C . GLU A 1 92 ? 16.751 15.216 -19.791 1.00 93.44 92 GLU A C 1
ATOM 694 O O . GLU A 1 92 ? 17.135 14.139 -19.335 1.00 93.44 92 GLU A O 1
ATOM 699 N N . ASP A 1 93 ? 17.028 16.374 -19.200 1.00 95.69 93 ASP A N 1
ATOM 700 C CA . ASP A 1 93 ? 17.754 16.479 -17.936 1.00 95.69 93 ASP A CA 1
ATOM 701 C C . ASP A 1 93 ? 17.102 17.540 -17.054 1.00 95.69 93 ASP A C 1
ATOM 703 O O . ASP A 1 93 ? 17.401 18.733 -17.130 1.00 95.69 93 ASP A O 1
ATOM 707 N N . ASN A 1 94 ? 16.164 17.095 -16.225 1.00 92.75 94 ASN A N 1
ATOM 708 C CA . ASN A 1 94 ? 15.466 17.946 -15.283 1.00 92.75 94 ASN A CA 1
ATOM 709 C C . ASN A 1 94 ? 16.225 17.959 -13.952 1.00 92.75 94 ASN A C 1
ATOM 711 O O . ASN A 1 94 ? 16.069 17.085 -13.087 1.00 92.75 94 ASN A O 1
ATOM 715 N N . LYS A 1 95 ? 17.076 18.975 -13.813 1.00 92.19 95 LYS A N 1
ATOM 716 C CA . LYS A 1 95 ? 17.776 19.311 -12.576 1.00 92.19 95 LYS A CA 1
ATOM 717 C C . LYS A 1 95 ? 16.876 20.220 -11.753 1.00 92.19 95 LYS A C 1
ATOM 719 O O . LYS A 1 95 ? 16.788 21.416 -12.014 1.00 92.19 95 LYS A O 1
ATOM 724 N N . ASN A 1 96 ? 16.231 19.675 -10.729 1.00 81.62 96 ASN A N 1
ATOM 725 C CA . ASN A 1 96 ? 15.601 20.529 -9.734 1.00 81.62 96 ASN A CA 1
ATOM 726 C C . ASN A 1 96 ? 16.707 21.118 -8.849 1.00 81.62 96 ASN A C 1
ATOM 728 O O . ASN A 1 96 ? 17.088 20.504 -7.861 1.00 81.62 96 ASN A O 1
ATOM 732 N N . GLU A 1 97 ? 17.248 22.285 -9.211 1.00 76.75 97 GLU A N 1
ATOM 733 C CA . GLU A 1 97 ? 18.380 22.917 -8.504 1.00 76.75 97 GLU A CA 1
ATOM 734 C C . GLU A 1 97 ? 18.105 23.171 -7.014 1.00 76.75 97 GLU A C 1
ATOM 736 O O . GLU A 1 97 ? 19.030 23.245 -6.209 1.00 76.75 97 GLU A O 1
ATOM 741 N N . LYS A 1 98 ? 16.827 23.290 -6.637 1.00 74.94 98 LYS A N 1
ATOM 742 C CA . LYS A 1 98 ? 16.383 23.470 -5.248 1.00 74.94 98 LYS A CA 1
ATOM 743 C C . LYS A 1 98 ? 15.885 22.175 -4.603 1.00 74.94 98 LYS A C 1
ATOM 745 O O . LYS A 1 98 ? 15.540 22.180 -3.424 1.00 74.94 98 LYS A O 1
ATOM 750 N N . GLY A 1 99 ? 15.786 21.094 -5.370 1.00 76.56 99 GLY A N 1
ATOM 751 C CA . GLY A 1 99 ? 15.208 19.830 -4.945 1.00 76.56 99 GLY A CA 1
ATOM 752 C C . GLY A 1 99 ? 16.260 18.744 -4.732 1.00 76.56 99 GLY A C 1
ATOM 753 O O . GLY A 1 99 ? 17.341 18.783 -5.312 1.00 76.56 99 GLY A O 1
ATOM 754 N N . PRO A 1 100 ? 15.932 17.707 -3.950 1.00 84.25 100 PRO A N 1
ATOM 755 C CA . PRO A 1 100 ? 16.841 16.593 -3.693 1.00 84.25 100 PRO A CA 1
ATOM 756 C C . PRO A 1 100 ? 16.999 15.640 -4.896 1.00 84.25 100 PRO A C 1
ATOM 758 O O . PRO A 1 100 ? 17.665 14.613 -4.778 1.00 84.25 100 PRO A O 1
ATOM 761 N N . SER A 1 101 ? 16.380 15.932 -6.046 1.00 85.62 101 SER A N 1
ATOM 762 C CA . SER A 1 101 ? 16.187 14.974 -7.137 1.00 85.62 101 SER A CA 1
ATOM 763 C C . SER A 1 101 ? 16.641 15.492 -8.497 1.00 85.62 101 SER A C 1
ATOM 765 O O . SER A 1 101 ? 16.324 16.625 -8.861 1.00 85.62 101 SER A O 1
ATOM 767 N N . ARG A 1 102 ? 17.242 14.609 -9.298 1.00 91.88 102 ARG A N 1
ATOM 768 C CA . ARG A 1 102 ? 17.451 14.795 -10.745 1.00 91.88 102 ARG A CA 1
ATOM 769 C C . ARG A 1 102 ? 16.652 13.749 -11.521 1.00 91.88 102 ARG A C 1
ATOM 771 O O . ARG A 1 102 ? 16.644 12.582 -11.132 1.00 91.88 102 ARG A O 1
ATOM 778 N N . LYS A 1 103 ? 15.990 14.142 -12.609 1.00 91.38 103 LYS A N 1
ATOM 779 C CA . LYS A 1 103 ? 15.352 13.209 -13.554 1.00 91.38 103 LYS A CA 1
ATOM 780 C C . LYS A 1 103 ? 16.089 13.301 -14.889 1.00 91.38 103 LYS A C 1
ATOM 782 O O . LYS A 1 103 ? 16.188 14.386 -15.448 1.00 91.38 103 LYS A O 1
ATOM 787 N N . VAL A 1 104 ? 16.620 12.185 -15.374 1.00 94.38 104 VAL A N 1
ATOM 788 C CA . VAL A 1 104 ? 17.400 12.096 -16.612 1.00 94.38 104 VAL A CA 1
ATOM 789 C C . VAL A 1 104 ? 16.741 11.085 -17.535 1.00 94.38 104 VAL A C 1
ATOM 791 O O . VAL A 1 104 ? 16.484 9.954 -17.132 1.00 94.38 104 VAL A O 1
ATOM 794 N N . ARG A 1 105 ? 16.493 11.474 -18.781 1.00 92.94 105 ARG A N 1
ATOM 795 C CA . ARG A 1 105 ? 16.059 10.580 -19.851 1.00 92.94 105 ARG A CA 1
ATOM 796 C C . ARG A 1 105 ? 17.191 10.422 -20.849 1.00 92.94 105 ARG A C 1
ATOM 798 O O . ARG A 1 105 ? 17.708 11.422 -21.350 1.00 92.94 105 ARG A O 1
ATOM 805 N N . VAL A 1 106 ? 17.554 9.184 -21.154 1.00 94.94 106 VAL A N 1
ATOM 806 C CA . VAL A 1 106 ? 18.594 8.860 -22.132 1.00 94.94 106 VAL A CA 1
ATOM 807 C C . VAL A 1 106 ? 18.029 8.015 -23.266 1.00 94.94 106 VAL A C 1
ATOM 809 O O . VAL A 1 106 ? 17.224 7.117 -23.029 1.00 94.94 106 VAL A O 1
ATOM 812 N N . MET A 1 107 ? 18.476 8.295 -24.487 1.00 94.25 107 MET A N 1
ATOM 813 C CA . MET A 1 107 ? 18.315 7.402 -25.632 1.00 94.25 107 MET A CA 1
ATOM 814 C C . MET A 1 107 ? 19.547 6.513 -25.732 1.00 94.25 107 MET A C 1
ATOM 816 O O . MET A 1 107 ? 20.673 7.017 -25.681 1.00 94.25 107 MET A O 1
ATOM 820 N N . THR A 1 108 ? 19.363 5.206 -25.876 1.00 93.50 108 THR A N 1
ATOM 821 C CA . THR A 1 108 ? 20.487 4.276 -26.009 1.00 93.50 108 THR A CA 1
ATOM 822 C C . THR A 1 108 ? 20.119 3.040 -26.818 1.00 93.50 108 THR A C 1
ATOM 824 O O . THR A 1 108 ? 18.993 2.558 -26.758 1.00 93.50 108 THR A O 1
ATOM 827 N N . GLU A 1 109 ? 21.097 2.517 -27.556 1.00 93.00 109 GLU A N 1
ATOM 828 C CA . GLU A 1 109 ? 21.019 1.210 -28.219 1.00 93.00 109 GLU A CA 1
ATOM 829 C C . GLU A 1 109 ? 21.522 0.072 -27.314 1.00 93.00 109 GLU A C 1
ATOM 831 O O . GLU A 1 109 ? 21.727 -1.042 -27.788 1.00 93.00 109 GLU A O 1
ATOM 836 N N . ALA A 1 110 ? 21.767 0.339 -26.023 1.00 88.81 110 ALA A N 1
ATOM 837 C CA . ALA A 1 110 ? 22.172 -0.681 -25.064 1.00 88.81 110 ALA A CA 1
ATOM 838 C C . ALA A 1 110 ? 21.152 -1.826 -25.035 1.00 88.81 110 ALA A C 1
ATOM 840 O O . ALA A 1 110 ? 19.949 -1.609 -24.890 1.00 88.81 110 ALA A O 1
ATOM 841 N N . THR A 1 111 ? 21.647 -3.054 -25.149 1.00 85.12 111 THR A N 1
ATOM 842 C CA . THR A 1 111 ? 20.817 -4.271 -25.131 1.00 85.12 111 THR A CA 1
ATOM 843 C C . THR A 1 111 ? 21.202 -5.217 -24.006 1.00 85.12 111 THR A C 1
ATOM 845 O O . THR A 1 111 ? 20.448 -6.134 -23.685 1.00 85.12 111 THR A O 1
ATOM 848 N N . THR A 1 112 ? 22.356 -4.996 -23.376 1.00 82.88 112 THR A N 1
ATOM 849 C CA . THR A 1 112 ? 22.865 -5.858 -22.310 1.00 82.88 112 THR A CA 1
ATOM 850 C C . THR A 1 112 ? 22.960 -5.125 -20.978 1.00 82.88 112 THR A C 1
ATOM 852 O O . THR A 1 112 ? 23.161 -3.914 -20.899 1.00 82.88 112 THR A O 1
ATOM 855 N N . GLU A 1 113 ? 22.876 -5.889 -19.892 1.00 78.19 113 GLU A N 1
ATOM 856 C CA . GLU A 1 113 ? 23.035 -5.385 -18.528 1.00 78.19 113 GLU A CA 1
ATOM 857 C C . GLU A 1 113 ? 24.328 -4.585 -18.322 1.00 78.19 113 GLU A C 1
ATOM 859 O O . GLU A 1 113 ? 24.314 -3.514 -17.713 1.00 78.19 113 GLU A O 1
ATOM 864 N N . ALA A 1 114 ? 25.449 -5.099 -18.836 1.00 82.19 114 ALA A N 1
ATOM 865 C CA . ALA A 1 114 ? 26.751 -4.458 -18.701 1.00 82.19 114 ALA A CA 1
ATOM 866 C C . ALA A 1 114 ? 26.767 -3.066 -19.350 1.00 82.19 114 ALA A C 1
ATOM 868 O O . ALA A 1 114 ? 27.415 -2.152 -18.840 1.00 82.19 114 ALA A O 1
ATOM 869 N N . GLU A 1 115 ? 26.026 -2.890 -20.442 1.00 86.25 115 GLU A N 1
ATOM 870 C CA . GLU A 1 115 ? 25.924 -1.618 -21.143 1.00 86.25 115 GLU A CA 1
ATOM 871 C C . GLU A 1 115 ? 25.066 -0.612 -20.370 1.00 86.25 115 GLU A C 1
ATOM 873 O O . GLU A 1 115 ? 25.501 0.518 -20.141 1.00 86.25 115 GLU A O 1
ATOM 878 N N . PHE A 1 116 ? 23.904 -1.035 -19.861 1.00 84.31 116 PHE A N 1
ATOM 879 C CA . PHE A 1 116 ? 23.084 -0.200 -18.976 1.00 84.31 116 PHE A CA 1
ATOM 880 C C . PHE A 1 116 ? 23.852 0.225 -17.718 1.00 84.31 116 PHE A C 1
ATOM 882 O O . PHE A 1 116 ? 23.792 1.390 -17.321 1.00 84.31 116 PHE A O 1
ATOM 889 N N . ARG A 1 117 ? 24.643 -0.683 -17.129 1.00 83.19 117 ARG A N 1
ATOM 890 C CA . ARG A 1 117 ? 25.541 -0.393 -15.998 1.00 83.19 117 ARG A CA 1
ATOM 891 C C . ARG A 1 117 ? 26.517 0.735 -16.317 1.00 83.19 117 ARG A C 1
ATOM 893 O O . ARG A 1 117 ? 26.654 1.659 -15.518 1.00 83.19 117 ARG A O 1
ATOM 900 N N . GLN A 1 118 ? 27.151 0.718 -17.489 1.00 88.06 118 GLN A N 1
ATOM 901 C CA . GLN A 1 118 ? 28.067 1.792 -17.888 1.00 88.06 118 GLN A CA 1
ATOM 902 C C . GLN A 1 118 ? 27.368 3.156 -17.971 1.00 88.06 118 GLN A C 1
ATOM 904 O O . GLN A 1 118 ? 27.921 4.157 -17.510 1.00 88.06 118 GLN A O 1
ATOM 909 N N . ILE A 1 119 ? 26.142 3.196 -18.501 1.00 90.56 119 ILE A N 1
ATOM 910 C CA . ILE A 1 119 ? 25.356 4.433 -18.600 1.00 90.56 119 ILE A CA 1
ATOM 911 C C . ILE A 1 119 ? 24.988 4.945 -17.202 1.00 90.56 119 ILE A C 1
ATOM 913 O O . ILE A 1 119 ? 25.198 6.123 -16.907 1.00 90.56 119 ILE A O 1
ATOM 917 N N . VAL A 1 120 ? 24.509 4.065 -16.314 1.00 87.81 120 VAL A N 1
ATOM 918 C CA . VAL A 1 120 ? 24.195 4.407 -14.915 1.00 87.81 120 VAL A CA 1
ATOM 919 C C . VAL A 1 120 ? 25.412 5.013 -14.218 1.00 87.81 120 VAL A C 1
ATOM 921 O O . VAL A 1 120 ? 25.292 6.075 -13.611 1.00 87.81 120 VAL A O 1
ATOM 924 N N . GLU A 1 121 ? 26.587 4.384 -14.320 1.00 88.12 121 GLU A N 1
ATOM 925 C CA . GLU A 1 121 ? 27.816 4.894 -13.697 1.00 88.12 121 GLU A CA 1
ATOM 926 C C . GLU A 1 121 ? 28.247 6.248 -14.273 1.00 88.12 121 GLU A C 1
ATOM 928 O O . GLU A 1 121 ? 28.726 7.111 -13.533 1.00 88.12 121 GLU A O 1
ATOM 933 N N . SER A 1 122 ? 28.061 6.463 -15.578 1.00 91.38 122 SER A N 1
ATOM 934 C CA . SER A 1 122 ? 28.343 7.754 -16.208 1.00 91.38 122 SER A CA 1
ATOM 935 C C . SER A 1 122 ? 27.428 8.849 -15.657 1.00 91.38 122 SER A C 1
ATOM 937 O O . SER A 1 122 ? 27.918 9.856 -15.149 1.00 91.38 122 SER A O 1
ATOM 939 N N . ILE A 1 123 ? 26.107 8.632 -15.664 1.00 92.94 123 ILE A N 1
ATOM 940 C CA . ILE A 1 123 ? 25.137 9.602 -15.132 1.00 92.94 123 ILE A CA 1
ATOM 941 C C . ILE A 1 123 ? 25.346 9.822 -13.631 1.00 92.94 123 ILE A C 1
ATOM 943 O O . ILE A 1 123 ? 25.192 10.941 -13.137 1.00 92.94 123 ILE A O 1
ATOM 947 N N . ARG A 1 124 ? 25.726 8.779 -12.888 1.00 86.56 124 ARG A N 1
ATOM 948 C CA . ARG A 1 124 ? 26.018 8.854 -11.454 1.00 86.56 124 ARG A CA 1
ATOM 949 C C . ARG A 1 124 ? 27.145 9.833 -11.151 1.00 86.56 124 ARG A C 1
ATOM 951 O O . ARG A 1 124 ? 26.972 10.687 -10.281 1.00 86.56 124 ARG A O 1
ATOM 958 N N . LYS A 1 125 ? 28.268 9.733 -11.870 1.00 88.88 125 LYS A N 1
ATOM 959 C CA . LYS A 1 125 ? 29.413 10.648 -11.715 1.00 88.88 125 LYS A CA 1
ATOM 960 C C . LYS A 1 125 ? 29.000 12.101 -11.942 1.00 88.88 125 LYS A C 1
ATOM 962 O O . LYS A 1 125 ? 29.363 12.966 -11.149 1.00 88.88 125 LYS A O 1
ATOM 967 N N . ASP A 1 126 ? 28.149 12.338 -12.934 1.00 89.81 126 ASP A N 1
ATOM 968 C CA . ASP A 1 126 ? 27.662 13.676 -13.282 1.00 89.81 126 ASP A CA 1
ATOM 969 C C . ASP A 1 126 ? 26.570 14.202 -12.341 1.00 89.81 126 ASP A C 1
ATOM 971 O O . ASP A 1 126 ? 26.091 15.324 -12.508 1.00 89.8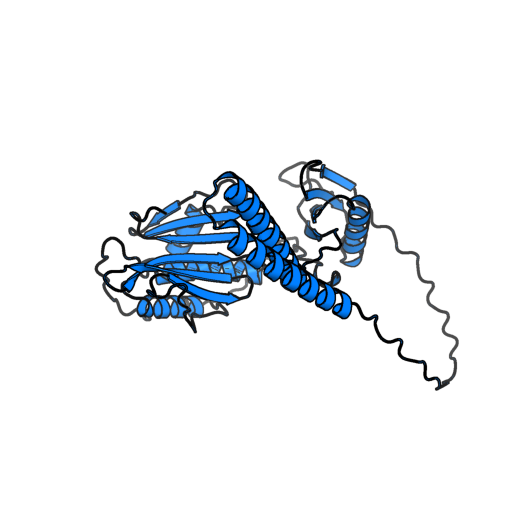1 126 ASP A O 1
ATOM 975 N N . SER A 1 127 ? 26.122 13.398 -11.375 1.00 89.38 127 SER A N 1
ATOM 976 C CA . SER A 1 127 ? 24.979 13.721 -10.521 1.00 89.38 127 SER A CA 1
ATOM 977 C C . SER A 1 127 ? 25.339 13.971 -9.056 1.00 89.38 127 SER A C 1
ATOM 979 O O . SER A 1 127 ? 24.423 14.183 -8.271 1.00 89.38 127 SER A O 1
ATOM 981 N N . MET A 1 128 ? 26.620 13.986 -8.660 1.00 82.75 128 MET A N 1
ATOM 982 C CA . MET A 1 128 ? 27.085 13.967 -7.252 1.00 82.75 128 MET A CA 1
ATOM 983 C C . MET A 1 128 ? 26.531 15.053 -6.286 1.00 82.75 128 MET A C 1
ATOM 985 O O . MET A 1 128 ? 26.852 15.016 -5.101 1.00 82.75 128 MET A O 1
ATOM 989 N N . GLY A 1 129 ? 25.689 15.990 -6.736 1.00 82.44 129 GLY A N 1
ATOM 990 C CA . GLY A 1 129 ? 24.982 16.972 -5.900 1.00 82.44 129 GLY A CA 1
ATOM 991 C C . GLY A 1 129 ? 23.519 16.647 -5.553 1.00 82.44 129 GLY A C 1
ATOM 992 O O . GLY A 1 129 ? 22.923 17.381 -4.772 1.00 82.44 129 GLY A O 1
ATOM 993 N N . PHE A 1 130 ? 22.926 15.586 -6.105 1.00 84.19 130 PHE A N 1
ATOM 994 C CA . PHE A 1 130 ? 21.529 15.212 -5.832 1.00 84.19 130 PHE A CA 1
ATOM 995 C C . PHE A 1 130 ? 21.441 14.124 -4.753 1.00 84.19 130 PHE A C 1
ATOM 997 O O . PHE A 1 130 ? 22.387 13.369 -4.559 1.00 84.19 130 PHE A O 1
ATOM 1004 N N . GLU A 1 131 ? 20.318 14.001 -4.040 1.00 79.31 131 GLU A N 1
ATOM 1005 C CA . GLU A 1 131 ? 20.121 12.891 -3.094 1.00 79.31 131 GLU A CA 1
ATOM 1006 C C . GLU A 1 131 ? 19.770 11.590 -3.822 1.00 79.31 131 GLU A C 1
ATOM 1008 O O . GLU A 1 131 ? 20.249 10.517 -3.441 1.00 79.31 131 GLU A O 1
ATOM 1013 N N . TYR A 1 132 ? 18.970 11.689 -4.887 1.00 79.88 132 TYR A N 1
ATOM 1014 C CA . TYR A 1 132 ? 18.616 10.578 -5.767 1.00 79.88 132 TYR A CA 1
ATOM 1015 C C . TYR A 1 132 ? 18.445 11.028 -7.221 1.00 79.88 132 TYR A C 1
ATOM 1017 O O . TYR A 1 132 ? 18.096 12.175 -7.510 1.00 79.88 132 TYR A O 1
ATOM 1025 N N . VAL A 1 133 ? 18.661 10.090 -8.142 1.00 87.44 133 VAL A N 1
ATOM 1026 C CA . VAL A 1 133 ? 18.469 10.284 -9.583 1.00 87.44 133 VAL A CA 1
ATOM 1027 C C . VAL A 1 133 ? 17.477 9.260 -10.097 1.00 87.44 133 VAL A C 1
ATOM 1029 O O . VAL A 1 133 ? 17.599 8.078 -9.779 1.00 87.44 133 VAL A O 1
ATOM 1032 N N . TRP A 1 134 ? 16.523 9.717 -10.899 1.00 84.50 134 TRP A N 1
ATOM 1033 C CA . TRP A 1 134 ? 15.693 8.870 -11.746 1.00 84.50 134 TRP A CA 1
ATOM 1034 C C . TRP A 1 134 ? 16.278 8.871 -13.154 1.00 84.50 134 TRP A C 1
ATOM 1036 O O . TRP A 1 134 ? 16.352 9.930 -13.771 1.00 84.50 134 TRP A O 1
ATOM 1046 N N . LEU A 1 135 ? 16.698 7.712 -13.646 1.00 89.62 135 LEU A N 1
ATOM 1047 C CA . LEU A 1 135 ? 17.241 7.527 -14.986 1.00 89.62 135 LEU A CA 1
ATOM 1048 C C . LEU A 1 135 ? 16.280 6.669 -15.810 1.00 89.62 135 LEU A C 1
ATOM 1050 O O . LEU A 1 135 ? 16.023 5.527 -15.446 1.00 89.62 135 LEU A O 1
ATOM 1054 N N . TYR A 1 136 ? 15.768 7.218 -16.906 1.00 85.81 136 TYR A N 1
ATOM 1055 C CA . TYR A 1 136 ? 14.852 6.553 -17.831 1.00 85.81 136 TYR A CA 1
ATOM 1056 C C . TYR A 1 136 ? 15.583 6.246 -19.139 1.00 85.81 136 TYR A C 1
ATOM 1058 O O . TYR A 1 136 ? 16.177 7.145 -19.735 1.00 85.81 136 TYR A O 1
ATOM 1066 N N . PHE A 1 137 ? 15.526 4.997 -19.588 1.00 87.31 137 PHE A N 1
ATOM 1067 C CA . PHE A 1 137 ? 16.108 4.516 -20.837 1.00 87.31 137 PHE A CA 1
ATOM 1068 C C . PHE A 1 137 ? 15.033 4.428 -21.914 1.00 87.31 137 PHE A C 1
ATOM 1070 O O . PHE A 1 137 ? 13.951 3.888 -21.674 1.00 87.31 137 PHE A O 1
ATOM 1077 N N . HIS A 1 138 ? 15.343 4.938 -23.100 1.00 89.50 138 HIS A N 1
ATOM 1078 C CA . HIS A 1 138 ? 14.485 4.886 -24.275 1.00 89.50 138 HIS A CA 1
ATOM 1079 C C . HIS A 1 138 ? 15.271 4.393 -25.498 1.00 89.50 138 HIS A C 1
ATOM 1081 O O . HIS A 1 138 ? 16.471 4.652 -25.616 1.00 89.50 138 HIS A O 1
ATOM 1087 N N . ASP A 1 139 ? 14.590 3.695 -26.406 1.00 88.69 139 ASP A N 1
ATOM 1088 C CA . ASP A 1 139 ? 15.128 3.334 -27.720 1.00 88.69 139 ASP A CA 1
ATOM 1089 C C . ASP A 1 139 ? 15.280 4.629 -28.544 1.00 88.69 139 ASP A C 1
ATOM 1091 O O . ASP A 1 139 ? 14.382 5.469 -28.516 1.00 88.69 139 ASP A O 1
ATOM 1095 N N . PRO A 1 140 ? 16.391 4.858 -29.264 1.00 90.50 140 PRO A N 1
ATOM 1096 C CA . PRO A 1 140 ? 16.538 6.028 -30.130 1.00 90.50 140 PRO A CA 1
ATOM 1097 C C . PRO A 1 140 ? 15.553 6.061 -31.309 1.00 90.50 140 PRO A C 1
ATOM 1099 O O . PRO A 1 140 ? 15.368 7.120 -31.915 1.00 90.50 140 PRO A O 1
ATOM 1102 N N . LYS A 1 141 ? 14.929 4.935 -31.673 1.00 88.81 141 LYS A N 1
ATOM 1103 C CA . LYS A 1 141 ? 13.936 4.885 -32.749 1.00 88.81 141 LYS A CA 1
ATOM 1104 C C . LYS A 1 141 ? 12.686 5.670 -32.346 1.00 88.81 141 LYS A C 1
ATOM 1106 O O . LYS A 1 141 ? 12.169 5.465 -31.250 1.00 88.81 141 LYS A O 1
ATOM 1111 N N . PRO A 1 142 ? 12.161 6.543 -33.225 1.00 81.00 142 PRO A N 1
ATOM 1112 C CA . PRO A 1 142 ? 10.980 7.335 -32.915 1.00 81.00 142 PRO A CA 1
ATOM 1113 C C . PRO A 1 142 ? 9.800 6.428 -32.559 1.00 81.00 142 PRO A C 1
ATOM 1115 O O . PRO A 1 142 ? 9.485 5.480 -33.282 1.00 81.00 142 PRO A O 1
ATOM 1118 N N . SER A 1 143 ? 9.151 6.736 -31.438 1.00 78.25 143 SER A N 1
ATOM 1119 C CA . SER A 1 143 ? 7.965 6.018 -30.992 1.00 78.25 143 SER A CA 1
ATOM 1120 C C . SER A 1 143 ? 6.782 6.380 -31.885 1.00 78.25 143 SER A C 1
ATOM 1122 O O . SER A 1 143 ? 6.656 7.511 -32.360 1.00 78.25 143 SER A O 1
ATOM 1124 N N . LYS A 1 144 ? 5.826 5.460 -32.028 1.00 74.12 144 LYS A N 1
ATOM 1125 C CA . LYS A 1 144 ? 4.517 5.765 -32.632 1.00 74.12 144 LYS A CA 1
ATOM 1126 C C . LYS A 1 144 ? 3.715 6.822 -31.850 1.00 74.12 144 LYS A C 1
ATOM 1128 O O . LYS A 1 144 ? 2.723 7.324 -32.370 1.00 74.12 144 LYS A O 1
ATOM 1133 N N . TYR A 1 145 ? 4.130 7.151 -30.622 1.00 65.94 145 TYR A N 1
ATOM 1134 C CA . TYR A 1 145 ? 3.456 8.099 -29.730 1.00 65.94 145 TYR A CA 1
ATOM 1135 C C . TYR A 1 145 ? 4.206 9.422 -29.511 1.00 65.94 145 TYR A C 1
ATOM 1137 O O . TYR A 1 145 ? 3.735 10.253 -28.736 1.00 65.94 145 TYR A O 1
ATOM 1145 N N . GLY A 1 146 ? 5.347 9.660 -30.169 1.00 73.12 146 GLY A N 1
ATOM 1146 C CA . GLY A 1 146 ? 6.058 10.931 -30.026 1.00 73.12 146 GLY A CA 1
ATOM 1147 C C . GLY A 1 146 ? 7.538 10.895 -30.396 1.00 73.12 146 GLY A C 1
ATOM 1148 O O . GLY A 1 146 ? 8.073 9.893 -30.859 1.00 73.12 146 GLY A O 1
ATOM 1149 N N . SER A 1 147 ? 8.203 12.033 -30.181 1.00 68.38 147 SER A N 1
ATOM 1150 C CA . SER A 1 147 ? 9.622 12.242 -30.503 1.00 68.38 147 SER A CA 1
ATOM 1151 C C . SER A 1 147 ? 10.589 11.580 -29.522 1.00 68.38 147 SER A C 1
ATOM 1153 O O . SER A 1 147 ? 11.758 11.400 -29.853 1.00 68.38 147 SER A O 1
ATOM 1155 N N . SER A 1 148 ? 10.125 11.205 -28.329 1.00 66.69 148 SER A N 1
ATOM 1156 C CA . SER A 1 148 ? 10.889 10.337 -27.444 1.00 66.69 148 SER A CA 1
ATOM 1157 C C . SER A 1 148 ? 10.614 8.894 -27.849 1.00 66.69 148 SER A C 1
ATOM 1159 O O . SER A 1 148 ? 9.451 8.489 -27.814 1.00 66.69 148 SER A O 1
ATOM 1161 N N . GLY A 1 149 ? 11.633 8.139 -28.256 1.00 80.00 149 GLY A N 1
ATOM 1162 C CA . GLY A 1 149 ? 11.461 6.738 -28.623 1.00 80.00 149 GLY A CA 1
ATOM 1163 C C . GLY A 1 149 ? 10.926 5.854 -27.495 1.00 80.00 149 GLY A C 1
ATOM 1164 O O . GLY A 1 149 ? 10.633 6.328 -26.392 1.00 80.00 149 GLY A O 1
ATOM 1165 N N . ASP A 1 150 ? 10.705 4.576 -27.791 1.00 80.12 150 ASP A N 1
ATOM 1166 C CA . ASP A 1 150 ? 9.965 3.683 -26.894 1.00 80.12 150 ASP A CA 1
ATOM 1167 C C . ASP A 1 150 ? 10.683 3.497 -25.549 1.00 80.12 150 ASP A C 1
ATOM 1169 O O . ASP A 1 150 ? 11.908 3.422 -25.481 1.00 80.12 150 ASP A O 1
ATOM 1173 N N . PHE A 1 151 ? 9.917 3.459 -24.458 1.00 79.38 151 PHE A N 1
ATOM 1174 C CA . PHE A 1 151 ? 10.458 3.265 -23.114 1.00 79.38 151 PHE A CA 1
ATOM 1175 C C . PHE A 1 151 ? 11.030 1.850 -22.960 1.00 79.38 151 PHE A C 1
ATOM 1177 O O . PHE A 1 151 ? 10.328 0.868 -23.192 1.00 79.38 151 PHE A O 1
ATOM 1184 N N . VAL A 1 152 ? 12.292 1.761 -22.540 1.00 81.75 152 VAL A N 1
ATOM 1185 C CA . VAL A 1 152 ? 13.024 0.498 -22.348 1.00 81.75 152 VAL A CA 1
ATOM 1186 C C . VAL A 1 152 ? 13.056 0.098 -20.871 1.00 81.75 152 VAL A C 1
ATOM 1188 O O . VAL A 1 152 ? 12.924 -1.078 -20.537 1.00 81.75 152 VAL A O 1
ATOM 1191 N N . GLY A 1 153 ? 13.214 1.067 -19.967 1.00 74.19 153 GLY A N 1
ATOM 1192 C CA . GLY A 1 153 ? 13.273 0.810 -18.528 1.00 74.19 153 GLY A CA 1
ATOM 1193 C C . GLY A 1 153 ? 13.654 2.044 -17.716 1.00 74.19 153 GLY A C 1
ATOM 1194 O O . GLY A 1 153 ? 14.013 3.082 -18.267 1.00 74.19 153 GLY A O 1
ATOM 1195 N N . ALA A 1 154 ? 13.592 1.946 -16.389 1.00 79.38 154 ALA A N 1
ATOM 1196 C CA . ALA A 1 154 ? 14.009 3.021 -15.493 1.00 79.38 154 ALA A CA 1
ATOM 1197 C C . ALA A 1 154 ? 14.792 2.478 -14.298 1.00 79.38 154 ALA A C 1
ATOM 1199 O O . ALA A 1 154 ? 14.546 1.371 -13.828 1.00 79.38 154 ALA A O 1
ATOM 1200 N N . VAL A 1 155 ? 15.721 3.281 -13.786 1.00 77.88 155 VAL A N 1
ATOM 1201 C CA . VAL A 1 155 ? 16.501 2.984 -12.583 1.00 77.88 155 VAL A CA 1
ATOM 1202 C C . VAL A 1 155 ? 16.499 4.210 -11.681 1.00 77.88 155 VAL A C 1
ATOM 1204 O O . VAL A 1 155 ? 16.679 5.340 -12.135 1.00 77.88 155 VAL A O 1
ATOM 1207 N N . ARG A 1 156 ? 16.336 3.984 -10.377 1.00 79.81 156 ARG A N 1
ATOM 1208 C CA . ARG A 1 156 ? 16.532 5.006 -9.349 1.00 79.81 156 ARG A CA 1
ATOM 1209 C C . ARG A 1 156 ? 17.762 4.659 -8.530 1.00 79.81 156 ARG A C 1
ATOM 1211 O O . ARG A 1 156 ? 17.820 3.572 -7.972 1.00 79.81 156 ARG A O 1
ATOM 1218 N N . PHE A 1 157 ? 18.702 5.585 -8.379 1.00 73.56 157 PHE A N 1
ATOM 1219 C CA . PHE A 1 157 ? 19.863 5.366 -7.513 1.00 73.56 157 PHE A CA 1
ATOM 1220 C C . PHE A 1 157 ? 20.099 6.542 -6.554 1.00 73.56 157 PHE A C 1
ATOM 1222 O O . PHE A 1 157 ? 19.998 7.703 -6.968 1.00 73.56 157 PHE A O 1
ATOM 1229 N N . PRO A 1 158 ? 20.394 6.269 -5.266 1.00 70.62 158 PRO A N 1
ATOM 1230 C CA . PRO A 1 158 ? 20.854 7.289 -4.332 1.00 70.62 158 PRO A CA 1
ATOM 1231 C C . PRO A 1 158 ? 22.310 7.677 -4.632 1.00 70.62 158 PRO A C 1
ATOM 1233 O O . PRO A 1 158 ? 23.071 6.883 -5.185 1.00 70.62 158 PRO A O 1
ATOM 1236 N N . LEU A 1 159 ? 22.714 8.888 -4.241 1.00 60.31 159 LEU A N 1
ATOM 1237 C CA . LEU A 1 159 ? 24.081 9.394 -4.469 1.00 60.31 159 LEU A CA 1
ATOM 1238 C C . LEU A 1 159 ? 24.836 9.808 -3.210 1.00 60.31 159 LEU A C 1
ATOM 1240 O O . LEU A 1 159 ? 26.050 10.001 -3.249 1.00 60.31 159 LEU A O 1
ATOM 1244 N N . THR A 1 160 ? 24.144 9.957 -2.084 1.00 47.06 160 THR A N 1
ATOM 1245 C CA . THR A 1 160 ? 24.773 10.430 -0.850 1.00 47.06 160 THR A CA 1
ATOM 1246 C C . THR A 1 160 ? 25.194 9.266 0.049 1.00 47.06 160 THR A C 1
ATOM 1248 O O . THR A 1 160 ? 24.547 8.221 0.105 1.00 47.06 160 THR A O 1
ATOM 1251 N N . ARG A 1 161 ? 26.258 9.476 0.844 1.00 42.91 161 ARG A N 1
ATOM 1252 C CA . ARG A 1 161 ? 26.749 8.552 1.894 1.00 42.91 161 ARG A CA 1
ATOM 1253 C C . ARG A 1 161 ? 25.730 8.249 3.007 1.00 42.91 161 ARG A C 1
ATOM 1255 O O . ARG A 1 161 ? 26.039 7.491 3.918 1.00 42.91 161 ARG A O 1
ATOM 1262 N N . ARG A 1 162 ? 24.525 8.829 2.961 1.00 41.59 162 ARG A N 1
ATOM 1263 C CA . ARG A 1 162 ? 23.412 8.529 3.878 1.00 41.59 162 ARG A CA 1
ATOM 1264 C C . ARG A 1 162 ? 22.629 7.277 3.474 1.00 41.59 162 ARG A C 1
ATOM 1266 O O . ARG A 1 162 ? 21.551 7.068 4.018 1.00 41.59 162 ARG A O 1
ATOM 1273 N N . GLY A 1 163 ? 23.171 6.492 2.534 1.00 36.41 163 GLY A N 1
ATOM 1274 C CA . GLY A 1 163 ? 22.618 5.259 1.985 1.00 36.41 163 GLY A CA 1
ATOM 1275 C C . GLY A 1 163 ? 21.793 4.468 2.989 1.00 36.41 163 GLY A C 1
ATOM 1276 O O . GLY A 1 163 ? 22.323 3.717 3.801 1.00 36.41 163 GLY A O 1
ATOM 1277 N N . VAL A 1 164 ? 20.481 4.635 2.895 1.00 35.88 164 VAL A N 1
ATOM 1278 C CA . VAL A 1 164 ? 19.549 3.593 3.280 1.00 35.88 164 VAL A CA 1
ATOM 1279 C C . VAL A 1 164 ? 19.067 3.032 1.946 1.00 35.88 164 VAL A C 1
ATOM 1281 O O . VAL A 1 164 ? 18.457 3.787 1.181 1.00 35.88 164 VAL A O 1
ATOM 1284 N N . PRO A 1 165 ? 19.409 1.781 1.595 1.00 36.72 165 PRO A N 1
ATOM 1285 C CA . PRO A 1 165 ? 18.797 1.138 0.443 1.00 36.72 165 PRO A CA 1
ATOM 1286 C C . PRO A 1 165 ? 17.279 1.143 0.644 1.00 36.72 165 PRO A C 1
ATOM 1288 O O . PRO A 1 165 ? 16.788 0.863 1.739 1.00 36.72 165 PRO A O 1
ATOM 1291 N N . LEU A 1 166 ? 16.529 1.503 -0.397 1.00 35.88 166 LEU A N 1
ATOM 1292 C CA . LEU A 1 166 ? 15.102 1.198 -0.419 1.00 35.88 166 LEU A CA 1
ATOM 1293 C C . LEU A 1 166 ? 14.967 -0.330 -0.529 1.00 35.88 166 LEU A C 1
ATOM 1295 O O . LEU A 1 166 ? 15.731 -0.965 -1.251 1.00 35.88 166 LEU A O 1
ATOM 1299 N N . SER A 1 167 ? 14.067 -0.869 0.294 1.00 36.09 167 SER A N 1
ATOM 1300 C CA . SER A 1 167 ? 13.896 -2.274 0.688 1.00 36.09 167 SER A CA 1
ATOM 1301 C C . SER A 1 167 ? 14.258 -3.329 -0.370 1.00 36.09 167 SER A C 1
ATOM 1303 O O . SER A 1 167 ? 13.776 -3.275 -1.496 1.00 36.09 167 SER A O 1
ATOM 1305 N N . GLY A 1 168 ? 15.074 -4.310 0.039 1.00 37.78 168 GLY A N 1
ATOM 1306 C CA . GLY A 1 168 ? 15.390 -5.533 -0.711 1.00 37.78 168 GLY A CA 1
ATOM 1307 C C . GLY A 1 168 ? 16.846 -5.666 -1.164 1.00 37.78 168 GLY A C 1
ATOM 1308 O O . GLY A 1 168 ? 17.398 -6.759 -1.069 1.00 37.78 168 GLY A O 1
ATOM 1309 N N . ALA A 1 169 ? 17.491 -4.571 -1.577 1.00 36.25 169 ALA A N 1
ATOM 1310 C CA . ALA A 1 169 ? 18.851 -4.611 -2.117 1.00 36.25 169 ALA A CA 1
ATOM 1311 C C . ALA A 1 169 ? 19.921 -4.338 -1.041 1.00 36.25 169 ALA A C 1
ATOM 1313 O O . ALA A 1 169 ? 20.014 -3.244 -0.480 1.00 36.25 169 ALA A O 1
ATOM 1314 N N . LYS A 1 170 ? 20.760 -5.332 -0.756 1.00 37.38 170 LYS A N 1
ATOM 1315 C CA . LYS A 1 170 ? 21.933 -5.271 0.127 1.00 37.38 170 LYS A CA 1
ATOM 1316 C C . LYS A 1 170 ? 23.158 -4.677 -0.572 1.00 37.38 170 LYS A C 1
ATOM 1318 O O . LYS A 1 170 ? 24.070 -4.214 0.114 1.00 37.38 170 LYS A O 1
ATOM 1323 N N . THR A 1 171 ? 23.191 -4.671 -1.908 1.00 42.12 171 THR A N 1
ATOM 1324 C CA . THR A 1 171 ? 24.290 -4.109 -2.713 1.00 42.12 171 THR A CA 1
ATOM 1325 C C . THR A 1 171 ? 23.775 -3.331 -3.926 1.00 42.12 171 THR A C 1
ATOM 1327 O O . THR A 1 171 ? 22.625 -3.461 -4.337 1.00 42.12 171 THR A O 1
ATOM 1330 N N . ILE A 1 172 ? 24.642 -2.508 -4.521 1.00 41.56 172 ILE A N 1
ATOM 1331 C CA . ILE A 1 172 ? 24.324 -1.721 -5.722 1.00 41.56 172 ILE A CA 1
ATOM 1332 C C . ILE A 1 172 ? 24.080 -2.597 -6.958 1.00 41.56 172 ILE A C 1
ATOM 1334 O O . ILE A 1 172 ? 23.468 -2.136 -7.913 1.00 41.56 172 ILE A O 1
ATOM 1338 N N . ASP A 1 173 ? 24.532 -3.852 -6.926 1.00 41.69 173 ASP A N 1
ATOM 1339 C CA . ASP A 1 173 ? 24.371 -4.819 -8.007 1.00 41.69 173 ASP A CA 1
ATOM 1340 C C . ASP A 1 173 ? 22.969 -5.434 -8.050 1.00 41.69 173 ASP A C 1
ATOM 1342 O O . ASP A 1 173 ? 22.515 -5.794 -9.132 1.00 41.69 173 ASP A O 1
ATOM 1346 N N . GLU A 1 174 ? 22.270 -5.473 -6.912 1.00 40.91 174 GLU A N 1
ATOM 1347 C CA . GLU A 1 174 ? 20.882 -5.948 -6.773 1.00 40.91 174 GLU A CA 1
ATOM 1348 C C . GLU A 1 174 ? 19.842 -4.906 -7.234 1.00 40.91 174 GLU A C 1
ATOM 1350 O O . GLU A 1 174 ? 18.649 -5.182 -7.282 1.00 40.91 174 GLU A O 1
ATOM 1355 N N . LEU A 1 175 ? 20.297 -3.704 -7.595 1.00 41.38 175 LEU A N 1
ATOM 1356 C CA . LEU A 1 175 ? 19.482 -2.586 -8.081 1.00 41.38 175 LEU A CA 1
ATOM 1357 C C . LEU A 1 175 ? 19.232 -2.628 -9.601 1.00 41.38 175 LEU A C 1
ATOM 1359 O O . LEU A 1 175 ? 18.532 -1.767 -10.136 1.00 41.38 175 LEU A O 1
ATOM 1363 N N . TYR A 1 176 ? 19.833 -3.584 -10.313 1.00 40.94 176 TYR A N 1
ATOM 1364 C CA . TYR A 1 176 ? 19.815 -3.621 -11.770 1.00 40.94 176 TYR A CA 1
ATOM 1365 C C . TYR A 1 176 ? 18.675 -4.492 -12.320 1.00 40.94 176 TYR A C 1
ATOM 1367 O O . TYR A 1 176 ? 18.624 -5.691 -12.075 1.00 40.94 176 TYR A O 1
ATOM 1375 N N . LEU A 1 177 ? 17.852 -3.847 -13.160 1.00 38.47 177 LEU A N 1
ATOM 1376 C CA . LEU A 1 177 ? 17.068 -4.399 -14.277 1.00 38.47 177 LEU A CA 1
ATOM 1377 C C . LEU A 1 177 ? 15.676 -4.990 -13.985 1.00 38.47 177 LEU A C 1
ATOM 1379 O O . LEU A 1 177 ? 15.475 -6.200 -14.014 1.00 38.47 177 LEU A O 1
ATOM 1383 N N . THR A 1 178 ? 14.662 -4.121 -13.964 1.00 37.25 178 THR A N 1
ATOM 1384 C CA . THR A 1 178 ? 13.380 -4.455 -14.610 1.00 37.25 178 THR A CA 1
ATOM 1385 C C . THR A 1 178 ? 13.545 -4.173 -16.110 1.00 37.25 178 THR A C 1
ATOM 1387 O O . THR A 1 178 ? 13.301 -3.057 -16.567 1.00 37.25 178 THR A O 1
ATOM 1390 N N . ILE A 1 179 ? 14.068 -5.143 -16.874 1.00 35.00 179 ILE A N 1
ATOM 1391 C CA . ILE A 1 179 ? 14.120 -5.049 -18.346 1.00 35.00 179 ILE A CA 1
ATOM 1392 C C . ILE A 1 179 ? 12.700 -5.262 -18.855 1.00 35.00 179 ILE A C 1
ATOM 1394 O O . ILE A 1 179 ? 12.188 -6.381 -18.804 1.00 35.00 179 ILE A O 1
ATOM 1398 N N . GLY A 1 180 ? 12.070 -4.199 -19.351 1.00 31.53 180 GLY A N 1
ATOM 1399 C CA . GLY A 1 180 ? 10.871 -4.331 -20.164 1.00 31.53 180 GLY A CA 1
ATOM 1400 C C . GLY A 1 180 ? 11.224 -5.122 -21.418 1.00 31.53 180 GLY A C 1
ATOM 1401 O O . GLY A 1 180 ? 11.987 -4.657 -22.263 1.00 31.53 180 GLY A O 1
ATOM 1402 N N . GLN A 1 181 ? 10.707 -6.342 -21.533 1.00 32.19 181 GLN A N 1
ATOM 1403 C CA . GLN A 1 181 ? 10.787 -7.092 -22.779 1.00 32.19 181 GLN A CA 1
ATOM 1404 C C . GLN A 1 181 ? 9.888 -6.421 -23.826 1.00 32.19 181 GLN A C 1
ATOM 1406 O O . GLN A 1 181 ? 8.671 -6.367 -23.662 1.00 32.19 181 GLN A O 1
ATOM 1411 N N . GLY A 1 182 ? 10.470 -5.930 -24.919 1.00 28.16 182 GLY A N 1
ATOM 1412 C CA . GLY A 1 182 ? 9.756 -5.831 -26.197 1.00 28.16 182 GLY A CA 1
ATOM 1413 C C . GLY A 1 182 ? 9.947 -7.115 -27.021 1.00 28.16 182 GLY A C 1
ATOM 1414 O O . GLY A 1 182 ? 10.776 -7.947 -26.655 1.00 28.16 182 GLY A O 1
ATOM 1415 N N . PRO A 1 183 ? 9.295 -7.262 -28.189 1.00 31.41 183 PRO A N 1
ATOM 1416 C CA . PRO A 1 183 ? 7.911 -6.935 -28.511 1.00 31.41 183 PRO A CA 1
ATOM 1417 C C . PRO A 1 183 ? 6.979 -8.097 -28.108 1.00 31.41 183 PRO A C 1
ATOM 1419 O O . PRO A 1 183 ? 7.428 -9.215 -27.877 1.00 31.41 183 PRO A O 1
ATOM 1422 N N . ALA A 1 184 ? 5.673 -7.834 -28.063 1.00 35.97 184 ALA A N 1
ATOM 1423 C CA . ALA A 1 184 ? 4.613 -8.782 -27.721 1.00 35.97 184 ALA A CA 1
ATOM 1424 C C . ALA A 1 184 ? 4.810 -10.201 -28.302 1.00 35.97 184 ALA A C 1
ATOM 1426 O O . ALA A 1 184 ? 4.374 -10.499 -29.414 1.00 35.97 184 ALA A O 1
ATOM 1427 N N . GLN A 1 185 ? 5.374 -11.116 -27.511 1.00 27.17 185 GLN A N 1
ATOM 1428 C CA . GLN A 1 185 ? 4.930 -12.496 -27.579 1.00 27.17 185 GLN A CA 1
ATOM 1429 C C . GLN A 1 185 ? 3.655 -12.564 -26.760 1.00 27.17 185 GLN A C 1
ATOM 1431 O O . GLN A 1 185 ? 3.661 -12.428 -25.539 1.00 27.17 185 GLN A O 1
ATOM 1436 N N . VAL A 1 186 ? 2.548 -12.726 -27.476 1.00 30.83 186 VAL A N 1
ATOM 1437 C CA . VAL A 1 186 ? 1.282 -13.182 -26.924 1.00 30.83 186 VAL A CA 1
ATOM 1438 C C . VAL A 1 186 ? 1.568 -14.500 -26.207 1.00 30.83 186 VAL A C 1
ATOM 1440 O O . VAL A 1 186 ? 1.565 -15.569 -26.816 1.00 30.83 186 VAL A O 1
ATOM 1443 N N . LEU A 1 187 ? 1.836 -14.425 -24.905 1.00 28.33 187 LEU A N 1
ATOM 1444 C CA . LEU A 1 187 ? 1.664 -15.544 -24.000 1.00 28.33 187 LEU A CA 1
ATOM 1445 C C . LEU A 1 187 ? 0.163 -15.827 -24.002 1.00 28.33 187 LEU A C 1
ATOM 1447 O O . LEU A 1 187 ? -0.604 -15.290 -23.209 1.00 28.33 187 LEU A O 1
ATOM 1451 N N . LYS A 1 188 ? -0.261 -16.692 -24.930 1.00 28.56 188 LYS A N 1
ATOM 1452 C CA . LYS A 1 188 ? -1.416 -17.560 -24.719 1.00 28.56 188 LYS A CA 1
ATOM 1453 C C . LYS A 1 188 ? -1.067 -18.488 -23.554 1.00 28.56 188 LYS A C 1
ATOM 1455 O O . LYS A 1 188 ? -0.844 -19.677 -23.746 1.00 28.56 188 LYS A O 1
ATOM 1460 N N . SER A 1 189 ? -0.962 -17.953 -22.341 1.00 34.47 189 SER A N 1
ATOM 1461 C CA . SER A 1 189 ? -1.161 -18.781 -21.167 1.00 34.47 189 SER A CA 1
ATOM 1462 C C . SER A 1 189 ? -2.670 -18.917 -21.026 1.00 34.47 189 SER A C 1
ATOM 1464 O O . SER A 1 189 ? -3.314 -18.124 -20.341 1.00 34.47 189 SER A O 1
ATOM 1466 N N . GLU A 1 190 ? -3.240 -19.918 -21.698 1.00 30.56 190 GLU A N 1
ATOM 1467 C CA . GLU A 1 190 ? -4.431 -20.591 -21.183 1.00 30.56 190 GLU A CA 1
ATOM 1468 C C . GLU A 1 190 ? -4.029 -21.221 -19.844 1.00 30.56 190 GLU A C 1
ATOM 1470 O O . GLU A 1 190 ? -3.824 -22.424 -19.719 1.00 30.56 190 GLU A O 1
ATOM 1475 N N . VAL A 1 191 ? -3.889 -20.395 -18.807 1.00 31.62 191 VAL A N 1
ATOM 1476 C CA . VAL A 1 191 ? -4.266 -20.867 -17.489 1.00 31.62 191 VAL A CA 1
ATOM 1477 C C . VAL A 1 191 ? -5.780 -20.877 -17.564 1.00 31.62 191 VAL A C 1
ATOM 1479 O O . VAL A 1 191 ? -6.429 -19.849 -17.384 1.00 31.62 191 VAL A O 1
ATOM 1482 N N . ALA A 1 192 ? -6.336 -22.030 -17.928 1.00 29.84 192 ALA A N 1
ATOM 1483 C CA . ALA A 1 192 ? -7.721 -22.338 -17.639 1.00 29.84 192 ALA A CA 1
ATOM 1484 C C . ALA A 1 192 ? -7.855 -22.307 -16.110 1.00 29.84 192 ALA A C 1
ATOM 1486 O O . ALA A 1 192 ? -7.684 -23.315 -15.430 1.00 29.84 192 ALA A O 1
ATOM 1487 N N . ILE A 1 193 ? -8.047 -21.108 -15.557 1.00 35.31 193 ILE A N 1
ATOM 1488 C CA . ILE A 1 193 ? -8.509 -20.943 -14.190 1.00 35.31 193 ILE A CA 1
ATOM 1489 C C . ILE A 1 193 ? -9.930 -21.478 -14.232 1.00 35.31 193 ILE A C 1
ATOM 1491 O O . ILE A 1 193 ? -10.781 -20.914 -14.919 1.00 35.31 193 ILE A O 1
ATOM 1495 N N . ASP A 1 194 ? -10.148 -22.613 -13.575 1.00 36.75 194 ASP A N 1
ATOM 1496 C CA . ASP A 1 194 ? -11.473 -23.195 -13.433 1.00 36.75 194 ASP A CA 1
ATOM 1497 C C . ASP A 1 194 ? -12.396 -22.136 -12.819 1.00 36.75 194 ASP A C 1
ATOM 1499 O O . ASP A 1 194 ? -12.237 -21.726 -11.669 1.00 36.75 194 ASP A O 1
ATOM 1503 N N . VAL A 1 195 ? -13.320 -21.631 -13.636 1.00 37.91 195 VAL A N 1
ATOM 1504 C CA . VAL A 1 195 ? -14.251 -20.545 -13.293 1.00 37.91 195 VAL A CA 1
ATOM 1505 C C . VAL A 1 195 ? -15.376 -21.038 -12.368 1.00 37.91 195 VAL A C 1
ATOM 1507 O O . VAL A 1 195 ? -16.327 -20.313 -12.089 1.00 37.91 195 VAL A O 1
ATOM 1510 N N . ARG A 1 196 ? -15.289 -22.280 -11.884 1.00 41.94 196 ARG A N 1
ATOM 1511 C CA . ARG A 1 196 ? -16.240 -22.918 -10.973 1.00 41.94 196 ARG A CA 1
ATOM 1512 C C . ARG A 1 196 ? -15.496 -23.282 -9.678 1.00 41.94 196 ARG A C 1
ATOM 1514 O O . ARG A 1 196 ? -14.510 -24.004 -9.786 1.00 41.94 196 ARG A O 1
ATOM 1521 N N . PRO A 1 197 ? -15.902 -22.845 -8.463 1.00 47.09 197 PRO A N 1
ATOM 1522 C CA . PRO A 1 197 ? -17.127 -22.148 -8.060 1.00 47.09 197 PRO A CA 1
ATOM 1523 C C . PRO A 1 197 ? -16.844 -20.883 -7.209 1.00 47.09 197 PRO A C 1
ATOM 1525 O O . PRO A 1 197 ? -16.557 -20.974 -6.015 1.00 47.09 197 PRO A O 1
ATOM 1528 N N . TYR A 1 198 ? -16.996 -19.682 -7.777 1.00 43.78 198 TYR A N 1
ATOM 1529 C CA . TYR A 1 198 ? -17.142 -18.464 -6.953 1.00 43.78 198 TYR A CA 1
ATOM 1530 C C . TYR A 1 198 ? -18.485 -18.461 -6.191 1.00 43.78 198 TYR A C 1
ATOM 1532 O O . TYR A 1 198 ? -18.604 -17.872 -5.123 1.00 43.78 198 TYR A O 1
ATOM 1540 N N . GLU A 1 199 ? -19.476 -19.203 -6.695 1.00 46.97 199 GLU A N 1
ATOM 1541 C CA . GLU A 1 199 ? -20.843 -19.231 -6.163 1.00 46.97 199 GLU A CA 1
ATOM 1542 C C . GLU A 1 199 ? -21.053 -20.111 -4.918 1.00 46.97 199 GLU A C 1
ATOM 1544 O O . GLU A 1 199 ? -22.029 -19.903 -4.201 1.00 46.97 199 GLU A O 1
ATOM 1549 N N . GLU A 1 200 ? -20.168 -21.070 -4.614 1.00 48.84 200 GLU A N 1
ATOM 1550 C CA . GLU A 1 200 ? -20.438 -22.062 -3.551 1.00 48.84 200 GLU A CA 1
ATOM 1551 C C . GLU A 1 200 ? -19.674 -21.823 -2.236 1.00 48.84 200 GLU A C 1
ATOM 1553 O O . GLU A 1 200 ? -20.072 -22.345 -1.195 1.00 48.84 200 GLU A O 1
ATOM 1558 N N . ALA A 1 201 ? -18.610 -21.010 -2.230 1.00 46.16 201 ALA A N 1
ATOM 1559 C CA . ALA A 1 201 ? -17.775 -20.814 -1.035 1.00 46.16 201 ALA A CA 1
ATOM 1560 C C . ALA A 1 201 ? -18.214 -19.651 -0.124 1.00 46.16 201 ALA A C 1
ATOM 1562 O O . ALA A 1 201 ? -17.703 -19.522 0.990 1.00 46.16 201 ALA A O 1
ATOM 1563 N N . VAL A 1 202 ? -19.180 -18.831 -0.546 1.00 49.59 202 VAL A N 1
ATOM 1564 C CA . VAL A 1 202 ? -19.777 -17.789 0.296 1.00 49.59 202 VAL A CA 1
ATOM 1565 C C . VAL A 1 202 ? -21.189 -18.233 0.641 1.00 49.59 202 VAL A C 1
ATOM 1567 O O . VAL A 1 202 ? -22.147 -17.987 -0.086 1.00 49.59 202 VAL A O 1
ATOM 1570 N N . THR A 1 203 ? -21.337 -18.924 1.773 1.00 43.69 203 THR A N 1
ATOM 1571 C CA . THR A 1 203 ? -22.657 -19.067 2.397 1.00 43.69 203 THR A CA 1
ATOM 1572 C C . THR A 1 203 ? -23.247 -17.664 2.501 1.00 43.69 203 THR A C 1
ATOM 1574 O O . THR A 1 203 ? -22.621 -16.809 3.123 1.00 43.69 203 THR A O 1
ATOM 1577 N N . LYS A 1 204 ? -24.392 -17.413 1.848 1.00 45.06 204 LYS A N 1
ATOM 1578 C CA . LYS A 1 204 ? -25.090 -16.119 1.829 1.00 45.06 204 LYS A CA 1
ATOM 1579 C C . LYS A 1 204 ? -25.367 -15.643 3.258 1.00 45.06 204 LYS A C 1
ATOM 1581 O O . LYS A 1 204 ? -26.441 -15.876 3.807 1.00 45.06 204 LYS A O 1
ATOM 1586 N N . VAL A 1 205 ? -24.404 -14.968 3.876 1.00 47.22 205 VAL A N 1
ATOM 1587 C CA . VAL A 1 205 ? -24.638 -14.149 5.057 1.00 47.22 205 VAL A CA 1
ATOM 1588 C C . VAL A 1 205 ? -25.271 -12.888 4.507 1.00 47.22 205 VAL A C 1
ATOM 1590 O O . VAL A 1 205 ? -24.583 -11.988 4.040 1.00 47.22 205 VAL A O 1
ATOM 1593 N N . GLN A 1 206 ? -26.598 -12.859 4.493 1.00 45.47 206 GLN A N 1
ATOM 1594 C CA . GLN A 1 206 ? -27.369 -11.695 4.087 1.00 45.47 206 GLN A CA 1
ATOM 1595 C C . GLN A 1 206 ? -27.122 -10.589 5.129 1.00 45.47 206 GLN A C 1
ATOM 1597 O O . GLN A 1 206 ? -27.822 -10.482 6.136 1.00 45.47 206 GLN A O 1
ATOM 1602 N N . GLN A 1 207 ? -26.034 -9.835 4.955 1.00 53.25 207 GLN A N 1
ATOM 1603 C CA . GLN A 1 207 ? -25.628 -8.767 5.858 1.00 53.25 207 GLN A CA 1
ATOM 1604 C C . GLN A 1 207 ? -26.597 -7.599 5.681 1.00 53.25 207 GLN A C 1
ATOM 1606 O O . GLN A 1 207 ? -26.568 -6.887 4.680 1.00 53.25 207 GLN A O 1
ATOM 1611 N N . SER A 1 208 ? -27.466 -7.369 6.668 1.00 55.53 208 SER A N 1
ATOM 1612 C CA . SER A 1 208 ? -28.203 -6.108 6.744 1.00 55.53 208 SER A CA 1
ATOM 1613 C C . SER A 1 208 ? -27.183 -4.987 6.952 1.00 55.53 208 SER A C 1
ATOM 1615 O O . SER A 1 208 ? -26.604 -4.866 8.037 1.00 55.53 208 SER A O 1
ATOM 1617 N N . LYS A 1 209 ? -26.921 -4.201 5.909 1.00 61.03 209 LYS A N 1
ATOM 1618 C CA . LYS A 1 209 ? -25.904 -3.155 5.937 1.00 61.03 209 LYS A CA 1
ATOM 1619 C C . LYS A 1 209 ? -26.262 -2.085 6.971 1.00 61.03 209 LYS A C 1
ATOM 1621 O O . LYS A 1 209 ? -27.195 -1.308 6.776 1.00 61.03 209 LYS A O 1
ATOM 1626 N N . ARG A 1 210 ? -25.547 -2.066 8.099 1.00 68.75 210 ARG A N 1
ATOM 1627 C CA . ARG A 1 210 ? -25.659 -1.001 9.103 1.00 68.75 210 ARG A CA 1
ATOM 1628 C C . ARG A 1 210 ? -24.912 0.227 8.592 1.00 68.75 210 ARG A C 1
ATOM 1630 O O . ARG A 1 210 ? -23.804 0.101 8.077 1.00 68.75 210 ARG A O 1
ATOM 1637 N N . VAL A 1 211 ? -25.511 1.407 8.743 1.00 75.00 211 VAL A N 1
ATOM 1638 C CA . VAL A 1 211 ? -24.841 2.684 8.443 1.00 75.00 211 VAL A CA 1
ATOM 1639 C C . VAL A 1 211 ? -23.555 2.766 9.272 1.00 75.00 211 VAL A C 1
ATOM 1641 O O . VAL A 1 211 ? -23.592 2.504 10.474 1.00 75.00 211 VAL A O 1
ATOM 1644 N N . GLY A 1 212 ? -22.425 3.101 8.650 1.00 80.44 212 GLY A N 1
ATOM 1645 C CA . GLY A 1 212 ? -21.129 3.171 9.325 1.00 80.44 212 GLY A CA 1
ATOM 1646 C C . GLY A 1 212 ? -20.351 1.854 9.365 1.00 80.44 212 GLY A C 1
ATOM 1647 O O . GLY A 1 212 ? -19.378 1.770 10.106 1.00 80.44 212 GLY A O 1
ATOM 1648 N N . THR A 1 213 ? -20.777 0.805 8.654 1.00 88.44 213 THR A N 1
ATOM 1649 C CA . THR A 1 213 ? -20.166 -0.534 8.739 1.00 88.44 213 THR A CA 1
ATOM 1650 C C . THR A 1 213 ? -19.842 -1.102 7.355 1.00 88.44 213 THR A C 1
ATOM 1652 O O . THR A 1 213 ? -20.741 -1.281 6.534 1.00 88.44 213 THR A O 1
ATOM 1655 N N . ILE A 1 214 ? -18.568 -1.444 7.122 1.00 93.69 214 ILE A N 1
ATOM 1656 C CA . ILE A 1 214 ? -18.103 -2.163 5.919 1.00 93.69 214 ILE A CA 1
ATOM 1657 C C . ILE A 1 214 ? -17.948 -3.673 6.153 1.00 93.69 214 ILE A C 1
ATOM 1659 O O . ILE A 1 214 ? -17.918 -4.443 5.203 1.00 93.69 214 ILE A O 1
ATOM 1663 N N . SER A 1 215 ? -17.865 -4.114 7.411 1.00 92.62 215 SER A N 1
ATOM 1664 C CA . SER A 1 215 ? -18.003 -5.524 7.795 1.00 92.62 215 SER A CA 1
ATOM 1665 C C . SER A 1 215 ? -18.525 -5.619 9.232 1.00 92.62 215 SER A C 1
ATOM 1667 O O . SER A 1 215 ? -18.062 -4.876 10.098 1.00 92.62 215 SER A O 1
ATOM 1669 N N . PRO A 1 216 ? -19.479 -6.512 9.539 1.00 90.19 216 PRO A N 1
ATOM 1670 C CA . PRO A 1 216 ? -20.128 -6.579 10.847 1.00 90.19 216 PRO A CA 1
ATOM 1671 C C . PRO A 1 216 ? -19.186 -7.011 11.977 1.00 90.19 216 PRO A C 1
ATOM 1673 O O . PRO A 1 216 ? -19.502 -6.763 13.137 1.00 90.19 216 PRO A O 1
ATOM 1676 N N . SER A 1 217 ? -18.046 -7.643 11.678 1.00 94.56 217 SER A N 1
ATOM 1677 C CA . SER A 1 217 ? -17.016 -7.928 12.678 1.00 94.56 217 SER A CA 1
ATOM 1678 C C . SER A 1 217 ? -15.629 -8.098 12.063 1.00 94.56 217 SER A C 1
ATOM 1680 O O . SER A 1 217 ? -15.473 -8.455 10.893 1.00 94.56 217 SER A O 1
ATOM 1682 N N . LEU A 1 218 ? -14.607 -7.897 12.895 1.00 95.19 218 LEU A N 1
ATOM 1683 C CA . LEU A 1 218 ? -13.211 -8.103 12.519 1.00 95.19 218 LEU A CA 1
ATOM 1684 C C . LEU A 1 218 ? -12.909 -9.559 12.119 1.00 95.19 218 LEU A C 1
ATOM 1686 O O . LEU A 1 218 ? -12.153 -9.793 11.179 1.00 95.19 218 LEU A O 1
ATOM 1690 N N . GLU A 1 219 ? -13.534 -10.538 12.778 1.00 96.06 219 GLU A N 1
ATOM 1691 C CA . GLU A 1 219 ? -13.356 -11.956 12.438 1.00 96.06 219 GLU A CA 1
ATOM 1692 C C . GLU A 1 219 ? -13.988 -12.313 11.088 1.00 96.06 219 GLU A C 1
ATOM 1694 O O . GLU A 1 219 ? -13.366 -13.013 10.291 1.00 96.06 219 GLU A O 1
ATOM 1699 N N . GLN A 1 220 ? -15.182 -11.790 10.782 1.00 95.38 220 GLN A N 1
ATOM 1700 C CA . GLN A 1 220 ? -15.794 -12.001 9.464 1.00 95.38 220 GLN A CA 1
ATOM 1701 C C . GLN A 1 220 ? -14.965 -11.348 8.359 1.00 95.38 220 GLN A C 1
ATOM 1703 O O . GLN A 1 220 ? -14.726 -11.965 7.324 1.00 95.38 220 GLN A O 1
ATOM 1708 N N . PHE A 1 221 ? -14.460 -10.136 8.604 1.00 97.12 221 PHE A N 1
ATOM 1709 C CA . PHE A 1 221 ? -13.543 -9.472 7.684 1.00 97.12 221 PHE A CA 1
ATOM 1710 C C . PHE A 1 221 ? -12.275 -10.301 7.435 1.00 97.12 221 PHE A C 1
ATOM 1712 O O . PHE A 1 221 ? -11.908 -10.537 6.287 1.00 97.12 221 PHE A O 1
ATOM 1719 N N . LYS A 1 222 ? -11.633 -10.798 8.499 1.00 97.88 222 LYS A N 1
ATOM 1720 C CA . LYS A 1 222 ? -10.439 -11.649 8.410 1.00 97.88 222 LYS A CA 1
ATOM 1721 C C . LYS A 1 222 ? -10.696 -12.907 7.581 1.00 97.88 222 LYS A C 1
ATOM 1723 O O . LYS A 1 222 ? -9.877 -13.258 6.733 1.00 97.88 222 LYS A O 1
ATOM 1728 N N . GLN A 1 223 ? -11.820 -13.582 7.818 1.00 97.50 223 GLN A N 1
ATOM 1729 C CA . GLN A 1 223 ? -12.204 -14.780 7.071 1.00 97.50 223 GLN A CA 1
ATOM 1730 C C . GLN A 1 223 ? -12.431 -14.472 5.589 1.00 97.50 223 GLN A C 1
ATOM 1732 O O . GLN A 1 223 ? -11.857 -15.153 4.739 1.00 97.50 223 GLN A O 1
ATOM 1737 N N . ALA A 1 224 ? -13.199 -13.424 5.281 1.00 96.75 224 ALA A N 1
ATOM 1738 C CA . ALA A 1 224 ? -13.495 -13.021 3.909 1.00 96.75 224 ALA A CA 1
ATOM 1739 C C . ALA A 1 224 ? -12.228 -12.591 3.149 1.00 96.75 224 ALA A C 1
ATOM 1741 O O . ALA A 1 224 ? -11.995 -13.037 2.025 1.00 96.75 224 ALA A O 1
ATOM 1742 N N . PHE A 1 225 ? -11.354 -11.807 3.790 1.00 97.94 225 PHE A N 1
ATOM 1743 C CA . PHE A 1 225 ? -10.074 -11.402 3.212 1.00 97.94 225 PHE A CA 1
ATOM 1744 C C . PHE A 1 225 ? -9.173 -12.603 2.935 1.00 97.94 225 PHE A C 1
ATOM 1746 O O . PHE A 1 225 ? -8.656 -12.733 1.831 1.00 97.94 225 PHE A O 1
ATOM 1753 N N . ASN A 1 226 ? -9.006 -13.515 3.897 1.00 98.38 226 ASN A N 1
ATOM 1754 C CA . ASN A 1 226 ? -8.148 -14.688 3.714 1.00 98.38 226 ASN A CA 1
ATOM 1755 C C . ASN A 1 226 ? -8.690 -15.645 2.645 1.00 98.38 226 ASN A C 1
ATOM 1757 O O . ASN A 1 226 ? -7.902 -16.232 1.902 1.00 98.38 226 ASN A O 1
ATOM 1761 N N . ALA A 1 227 ? -10.014 -15.788 2.546 1.00 97.19 227 ALA A N 1
ATOM 1762 C CA . ALA A 1 227 ? -10.651 -16.565 1.489 1.00 97.19 227 ALA A CA 1
ATOM 1763 C C . ALA A 1 227 ? -10.360 -15.964 0.105 1.00 97.19 227 ALA A C 1
ATOM 1765 O O . ALA A 1 227 ? -9.875 -16.674 -0.778 1.00 97.19 227 ALA A O 1
ATOM 1766 N N . SER A 1 228 ? -10.562 -14.652 -0.056 1.00 96.75 228 SER A N 1
ATOM 1767 C CA . SER A 1 228 ? -10.275 -13.956 -1.313 1.00 96.75 228 SER A CA 1
ATOM 1768 C C . SER A 1 228 ? -8.779 -13.971 -1.649 1.00 96.75 228 SER A C 1
ATOM 1770 O O . SER A 1 228 ? -8.398 -14.327 -2.761 1.00 96.75 228 SER A O 1
ATOM 1772 N N . ALA A 1 229 ? -7.906 -13.714 -0.673 1.00 97.31 229 ALA A N 1
ATOM 1773 C CA . ALA A 1 229 ? -6.459 -13.762 -0.855 1.00 97.31 229 ALA A CA 1
ATOM 1774 C C . ALA A 1 229 ? -5.980 -15.140 -1.332 1.00 97.31 229 ALA A C 1
ATOM 1776 O O . ALA A 1 229 ? -5.179 -15.233 -2.262 1.00 97.31 229 ALA A O 1
ATOM 1777 N N . LYS A 1 230 ? -6.517 -16.220 -0.751 1.00 97.44 230 LYS A N 1
ATOM 1778 C CA . LYS A 1 230 ? -6.228 -17.588 -1.191 1.00 97.44 230 LYS A CA 1
ATOM 1779 C C . LYS A 1 230 ? -6.694 -17.833 -2.628 1.00 97.44 230 LYS A C 1
ATOM 1781 O O . LYS A 1 230 ? -5.945 -18.420 -3.403 1.00 97.44 230 LYS A O 1
ATOM 1786 N N . GLN A 1 231 ? -7.898 -17.387 -2.986 1.00 95.31 231 GLN A N 1
ATOM 1787 C CA . GLN A 1 231 ? -8.443 -17.537 -4.339 1.00 95.31 231 GLN A CA 1
ATOM 1788 C C . GLN A 1 231 ? -7.617 -16.772 -5.385 1.00 95.31 231 GLN A C 1
ATOM 1790 O O . GLN A 1 231 ? -7.412 -17.263 -6.491 1.00 95.31 231 GLN A O 1
ATOM 1795 N N . LEU A 1 232 ? -7.106 -15.595 -5.021 1.00 95.00 232 LEU A N 1
ATOM 1796 C CA . LEU A 1 232 ? -6.263 -14.756 -5.875 1.00 95.00 232 LEU A CA 1
ATOM 1797 C C . LEU A 1 232 ? -4.795 -15.215 -5.914 1.00 95.00 232 LEU A C 1
ATOM 1799 O O . LEU A 1 232 ? -3.987 -14.605 -6.609 1.00 95.00 232 LEU A O 1
ATOM 1803 N N . GLY A 1 233 ? -4.426 -16.268 -5.177 1.00 96.44 233 GLY A N 1
ATOM 1804 C CA . GLY A 1 233 ? -3.048 -16.761 -5.118 1.00 96.44 233 GLY A CA 1
ATOM 1805 C C . GLY A 1 233 ? -2.080 -15.808 -4.410 1.00 96.44 233 GLY A C 1
ATOM 1806 O O . GLY A 1 233 ? -0.875 -15.856 -4.664 1.00 96.44 233 GLY A O 1
ATOM 1807 N N . LEU A 1 234 ? -2.582 -14.937 -3.527 1.00 96.94 234 LEU A N 1
ATOM 1808 C CA . LEU A 1 234 ? -1.740 -14.037 -2.746 1.00 96.94 234 LEU A CA 1
ATOM 1809 C C . LEU A 1 234 ? -0.878 -14.832 -1.750 1.00 96.94 234 LEU A C 1
ATOM 1811 O O . LEU A 1 234 ? -1.365 -15.762 -1.102 1.00 96.94 234 LEU A O 1
ATOM 1815 N N . PRO A 1 235 ? 0.398 -14.445 -1.558 1.00 96.25 235 PRO A N 1
ATOM 1816 C CA . PRO A 1 235 ? 1.292 -15.128 -0.624 1.00 96.25 235 PRO A CA 1
ATOM 1817 C C . PRO A 1 235 ? 1.016 -14.778 0.847 1.00 96.25 235 PRO A C 1
ATOM 1819 O O . PRO A 1 235 ? 1.627 -15.366 1.736 1.00 96.25 235 PRO A O 1
ATOM 1822 N N . HIS A 1 236 ? 0.146 -13.801 1.114 1.00 94.81 236 HIS A N 1
ATOM 1823 C CA . HIS A 1 236 ? -0.116 -13.274 2.447 1.00 94.81 236 HIS A CA 1
ATOM 1824 C C . HIS A 1 236 ? -1.577 -13.459 2.857 1.00 94.81 236 HIS A C 1
ATOM 1826 O O . HIS A 1 236 ? -2.494 -13.434 2.040 1.00 94.81 236 HIS A O 1
ATOM 1832 N N . GLN A 1 237 ? -1.769 -13.634 4.160 1.00 97.69 237 GLN A N 1
ATOM 1833 C CA . GLN A 1 237 ? -3.058 -13.774 4.827 1.00 97.69 237 GLN A CA 1
ATOM 1834 C C . GLN A 1 237 ? -2.994 -13.014 6.154 1.00 97.69 237 GLN A C 1
ATOM 1836 O O . GLN A 1 237 ? -1.921 -12.837 6.739 1.00 97.69 237 GLN A O 1
ATOM 1841 N N . ILE A 1 238 ? -4.143 -12.579 6.657 1.00 98.00 238 ILE A N 1
ATOM 1842 C CA . ILE A 1 238 ? -4.279 -12.010 7.993 1.00 98.00 238 ILE A CA 1
ATOM 1843 C C . ILE A 1 238 ? -4.138 -13.153 8.998 1.00 98.00 238 ILE A C 1
ATOM 1845 O O . ILE A 1 238 ? -5.102 -13.849 9.321 1.00 98.00 238 ILE A O 1
ATOM 1849 N N . ASN A 1 239 ? -2.917 -13.353 9.488 1.00 95.62 239 ASN A N 1
ATOM 1850 C CA . ASN A 1 239 ? -2.614 -14.349 10.515 1.00 95.62 239 ASN A CA 1
ATOM 1851 C C . ASN A 1 239 ? -2.769 -13.757 11.917 1.00 95.62 239 ASN A C 1
ATOM 1853 O O . ASN A 1 239 ? -3.431 -14.335 12.783 1.00 95.62 239 ASN A O 1
ATOM 1857 N N . LYS A 1 240 ? -2.190 -12.570 12.118 1.00 95.31 240 LYS A N 1
ATOM 1858 C CA . LYS A 1 240 ? -2.160 -11.852 13.388 1.00 95.31 240 LYS A CA 1
ATOM 1859 C C . LYS A 1 240 ? -2.641 -10.423 13.180 1.00 95.31 240 LYS A C 1
ATOM 1861 O O . LYS A 1 240 ? -2.208 -9.760 12.246 1.00 95.31 240 LYS A O 1
ATOM 1866 N N . ILE A 1 241 ? -3.508 -9.970 14.078 1.00 96.50 241 ILE A N 1
ATOM 1867 C CA . ILE A 1 241 ? -3.973 -8.588 14.135 1.00 96.50 241 ILE A CA 1
ATOM 1868 C C . ILE A 1 241 ? -3.306 -7.930 15.338 1.00 96.50 241 ILE A C 1
ATOM 1870 O O . ILE A 1 241 ? -3.385 -8.454 16.451 1.00 96.50 241 ILE A O 1
ATOM 1874 N N . ASN A 1 242 ? -2.622 -6.811 15.109 1.00 93.94 242 ASN A N 1
ATOM 1875 C CA . ASN A 1 242 ? -2.005 -6.020 16.165 1.00 93.94 242 ASN A CA 1
ATOM 1876 C C . ASN A 1 242 ? -2.843 -4.756 16.377 1.00 93.94 242 ASN A C 1
ATOM 1878 O O . ASN A 1 242 ? -3.015 -3.972 15.449 1.00 93.94 242 ASN A O 1
ATOM 1882 N N . PHE A 1 243 ? -3.361 -4.543 17.583 1.00 94.56 243 PHE A N 1
ATOM 1883 C CA . PHE A 1 243 ? -4.073 -3.306 17.906 1.00 94.56 243 PHE A CA 1
ATOM 1884 C C . PHE A 1 243 ? -3.083 -2.167 18.168 1.00 94.56 243 PHE A C 1
ATOM 1886 O O . PHE A 1 243 ? -2.074 -2.364 18.846 1.00 94.56 243 PHE A O 1
ATOM 1893 N N . ILE A 1 244 ? -3.367 -0.992 17.605 1.00 85.31 244 ILE A N 1
ATOM 1894 C CA . ILE A 1 244 ? -2.496 0.193 17.675 1.00 85.31 244 ILE A CA 1
ATOM 1895 C C . ILE A 1 244 ? -2.711 0.943 18.995 1.00 85.31 244 ILE A C 1
ATOM 1897 O O . ILE A 1 244 ? -1.784 1.538 19.544 1.00 85.31 244 ILE A O 1
ATOM 1901 N N . ASP A 1 245 ? -3.929 0.899 19.527 1.00 82.94 245 ASP A N 1
ATOM 1902 C CA . ASP A 1 245 ? -4.321 1.606 20.739 1.00 82.94 245 ASP A CA 1
ATOM 1903 C C . ASP A 1 245 ? -4.838 0.655 21.831 1.00 82.94 245 ASP A C 1
ATOM 1905 O O . ASP A 1 245 ? -5.220 -0.491 21.587 1.00 82.94 245 ASP A O 1
ATOM 1909 N N . SER A 1 246 ? -4.868 1.151 23.070 1.00 82.25 246 SER A N 1
ATOM 1910 C CA . SER A 1 246 ? -5.323 0.384 24.236 1.00 82.25 246 SER A CA 1
ATOM 1911 C C . SER A 1 246 ? -6.832 0.133 24.269 1.00 82.25 246 SER A C 1
ATOM 1913 O O . SER A 1 246 ? -7.279 -0.749 25.000 1.00 82.25 246 SER A O 1
ATOM 1915 N N . LYS A 1 247 ? -7.616 0.896 23.500 1.00 84.56 247 LYS A N 1
ATOM 1916 C CA . LYS A 1 247 ? -9.066 0.726 23.355 1.00 84.56 247 LYS A CA 1
ATOM 1917 C C . LYS A 1 247 ? -9.420 -0.276 22.251 1.00 84.56 247 LYS A C 1
ATOM 1919 O O . LYS A 1 247 ? -10.598 -0.583 22.104 1.00 84.56 247 LYS A O 1
ATOM 1924 N N . GLN A 1 248 ? -8.423 -0.787 21.523 1.00 89.19 248 GLN A N 1
ATOM 1925 C CA . GLN A 1 248 ? -8.562 -1.713 20.402 1.00 89.19 248 GLN A CA 1
ATOM 1926 C C . GLN A 1 248 ? -9.484 -1.177 19.298 1.00 89.19 248 GLN A C 1
ATOM 1928 O O . GLN A 1 248 ? -10.234 -1.936 18.688 1.00 89.19 248 GLN A O 1
ATOM 1933 N N . VAL A 1 249 ? -9.449 0.138 19.051 1.00 91.38 249 VAL A N 1
ATOM 1934 C CA . VAL A 1 249 ? -10.300 0.769 18.028 1.00 91.38 249 VAL A CA 1
ATOM 1935 C C . VAL A 1 249 ? -9.629 0.823 16.663 1.00 91.38 249 VAL A C 1
ATOM 1937 O O . VAL A 1 249 ? -10.335 0.880 15.665 1.00 91.38 249 VAL A O 1
ATOM 1940 N N . SER A 1 250 ? -8.302 0.729 16.607 1.00 92.88 250 SER A N 1
ATOM 1941 C CA . SER A 1 250 ? -7.533 0.646 15.369 1.00 92.88 250 SER A CA 1
ATOM 1942 C C . SER A 1 250 ? -6.583 -0.549 15.400 1.00 92.88 250 SER A C 1
ATOM 1944 O O . SER A 1 250 ? -6.007 -0.896 16.438 1.00 92.88 250 SER A O 1
ATOM 1946 N N . PHE A 1 251 ? -6.386 -1.179 14.246 1.00 96.62 251 PHE A N 1
ATOM 1947 C CA . PHE A 1 251 ? -5.480 -2.310 14.094 1.00 96.62 251 PHE A CA 1
ATOM 1948 C C . PHE A 1 251 ? -4.581 -2.181 12.870 1.00 96.62 251 PHE A C 1
ATOM 1950 O O . PHE A 1 251 ? -4.875 -1.452 11.924 1.00 96.62 251 PHE A O 1
ATOM 1957 N N . THR A 1 252 ? -3.495 -2.948 12.898 1.00 96.81 252 THR A N 1
ATOM 1958 C CA . THR A 1 252 ? -2.557 -3.118 11.798 1.00 96.81 252 THR A CA 1
ATOM 1959 C C . THR A 1 252 ? -2.212 -4.593 11.597 1.00 96.81 252 THR A C 1
ATOM 1961 O O . THR A 1 252 ? -2.142 -5.386 12.546 1.00 96.81 252 THR A O 1
ATOM 1964 N N . VAL A 1 253 ? -2.010 -4.964 10.340 1.00 97.62 253 VAL A N 1
ATOM 1965 C CA . VAL A 1 253 ? -1.540 -6.265 9.877 1.00 97.62 253 VAL A CA 1
ATOM 1966 C C . VAL A 1 253 ? -0.398 -6.003 8.908 1.00 97.62 253 VAL A C 1
ATOM 1968 O O . VAL A 1 253 ? -0.568 -5.334 7.890 1.00 97.62 253 VAL A O 1
ATOM 1971 N N . GLU A 1 254 ? 0.768 -6.546 9.225 1.00 96.25 254 GLU A N 1
ATOM 1972 C CA . GLU A 1 254 ? 1.957 -6.449 8.384 1.00 96.25 254 GLU A CA 1
ATOM 1973 C C . GLU A 1 254 ? 2.016 -7.699 7.502 1.00 96.25 254 GLU A C 1
ATOM 1975 O O . GLU A 1 254 ? 2.130 -8.817 8.010 1.00 96.25 254 GLU A O 1
ATOM 1980 N N . PHE A 1 255 ? 1.891 -7.530 6.184 1.00 95.00 255 PHE A N 1
ATOM 1981 C CA . PHE A 1 255 ? 2.046 -8.632 5.232 1.00 95.00 255 PHE A CA 1
ATOM 1982 C C . PHE A 1 255 ? 3.499 -8.768 4.768 1.00 95.00 255 PHE A C 1
ATOM 1984 O O . PHE A 1 255 ? 3.973 -9.881 4.540 1.00 95.00 255 PHE A O 1
ATOM 1991 N N . SER A 1 256 ? 4.200 -7.640 4.627 1.00 93.06 256 SER A N 1
ATOM 1992 C CA . SER A 1 256 ? 5.634 -7.547 4.343 1.00 93.06 256 SER A CA 1
ATOM 1993 C C . SER A 1 256 ? 6.165 -6.163 4.737 1.00 93.06 256 SER A C 1
ATOM 1995 O O . SER A 1 256 ? 5.389 -5.280 5.095 1.00 93.06 256 SER A O 1
ATOM 1997 N N . ASP A 1 257 ? 7.470 -5.937 4.570 1.00 87.81 257 ASP A N 1
ATOM 1998 C CA . ASP A 1 257 ? 8.104 -4.622 4.767 1.00 87.81 257 ASP A CA 1
ATOM 1999 C C . ASP A 1 257 ? 7.519 -3.512 3.870 1.00 87.81 257 ASP A C 1
ATOM 2001 O O . ASP A 1 257 ? 7.727 -2.325 4.125 1.00 87.81 257 ASP A O 1
ATOM 2005 N N . LEU A 1 258 ? 6.823 -3.889 2.793 1.00 89.94 258 LEU A N 1
ATOM 2006 C CA . LEU A 1 258 ? 6.271 -2.979 1.792 1.00 89.94 258 LEU A CA 1
ATOM 2007 C C . LEU A 1 258 ? 4.745 -3.013 1.720 1.00 89.94 258 LEU A C 1
ATOM 2009 O O . LEU A 1 258 ? 4.195 -2.314 0.875 1.00 89.94 258 LEU A O 1
ATOM 2013 N N . LEU A 1 259 ? 4.058 -3.813 2.540 1.00 94.88 259 LEU A N 1
ATOM 2014 C CA . LEU A 1 259 ? 2.614 -4.000 2.429 1.00 94.88 259 LEU A CA 1
ATOM 2015 C C . LEU A 1 259 ? 1.959 -4.181 3.799 1.00 94.88 259 LEU A C 1
ATOM 2017 O O . LEU A 1 259 ? 2.214 -5.149 4.518 1.00 94.88 259 LEU A O 1
ATOM 2021 N N . PHE A 1 260 ? 1.052 -3.263 4.112 1.00 95.25 260 PHE A N 1
ATOM 2022 C CA . PHE A 1 260 ? 0.370 -3.154 5.392 1.00 95.25 260 PHE A CA 1
ATOM 2023 C C . PHE A 1 260 ? -1.131 -3.021 5.170 1.00 95.25 260 PHE A C 1
ATOM 2025 O O . PHE A 1 260 ? -1.567 -2.307 4.270 1.00 95.25 260 PHE A O 1
ATOM 2032 N N . LEU A 1 261 ? -1.918 -3.648 6.032 1.00 97.88 261 LEU A N 1
ATOM 2033 C CA . LEU A 1 261 ? -3.356 -3.445 6.136 1.00 97.88 261 LEU A CA 1
ATOM 2034 C C . LEU A 1 261 ? -3.651 -2.803 7.485 1.00 97.88 261 LEU A C 1
ATOM 2036 O O . LEU A 1 261 ? -3.268 -3.329 8.524 1.00 97.88 261 LEU A O 1
ATOM 2040 N N . ASN A 1 262 ? -4.354 -1.682 7.473 1.00 96.88 262 ASN A N 1
ATOM 2041 C CA . ASN A 1 262 ? -4.826 -1.015 8.677 1.00 96.88 262 ASN A CA 1
ATOM 2042 C C . ASN A 1 262 ? -6.348 -0.939 8.648 1.00 96.88 262 ASN A C 1
ATOM 2044 O O . ASN A 1 262 ? -6.950 -0.967 7.574 1.00 96.88 262 ASN A O 1
ATOM 2048 N N . GLY A 1 263 ? -6.974 -0.811 9.809 1.00 96.44 263 GLY A N 1
ATOM 2049 C CA . GLY A 1 263 ? -8.409 -0.576 9.878 1.00 96.44 263 GLY A CA 1
ATOM 2050 C C . GLY A 1 263 ? -8.867 -0.032 11.217 1.00 96.44 263 GLY A C 1
ATOM 2051 O O . GLY A 1 263 ? -8.165 -0.157 12.220 1.00 96.44 263 GLY A O 1
ATOM 2052 N N . ASP A 1 264 ? -10.060 0.555 11.206 1.00 95.31 264 ASP A N 1
ATOM 2053 C CA . ASP A 1 264 ? -10.723 1.117 12.376 1.00 95.31 264 ASP A CA 1
ATOM 2054 C C . ASP A 1 264 ? -12.064 0.426 12.621 1.00 95.31 264 ASP A C 1
ATOM 2056 O O . ASP A 1 264 ? -12.830 0.133 11.697 1.00 95.31 264 ASP A O 1
ATOM 2060 N N . LEU A 1 265 ? -12.365 0.210 13.895 1.00 95.25 265 LEU A N 1
ATOM 2061 C CA . LEU A 1 265 ? -13.589 -0.404 14.379 1.00 95.25 265 LEU A CA 1
ATOM 2062 C C . LEU A 1 265 ? -14.535 0.650 14.961 1.00 95.25 265 LEU A C 1
ATOM 2064 O O . LEU A 1 265 ? -14.128 1.645 15.567 1.00 95.25 265 LEU A O 1
ATOM 2068 N N . ASN A 1 266 ? -15.833 0.402 14.837 1.00 93.19 266 ASN A N 1
ATOM 2069 C CA . ASN A 1 266 ? -16.858 1.149 15.540 1.00 93.19 266 ASN A CA 1
ATOM 2070 C C . ASN A 1 266 ? -16.741 0.900 17.045 1.00 93.19 266 ASN A C 1
ATOM 2072 O O . ASN A 1 266 ? -16.843 -0.227 17.523 1.00 93.19 266 ASN A O 1
ATOM 2076 N N . THR A 1 267 ? -16.608 1.976 17.819 1.00 90.81 267 THR A N 1
ATOM 2077 C CA . THR A 1 267 ? -16.430 1.905 19.279 1.00 90.81 267 THR A CA 1
ATOM 2078 C C . THR A 1 267 ? -17.617 1.291 20.022 1.00 90.81 267 THR A C 1
ATOM 2080 O O . THR A 1 267 ? -17.463 0.856 21.160 1.00 90.81 267 THR A O 1
ATOM 2083 N N . LYS A 1 268 ? -18.805 1.282 19.405 1.00 91.25 268 LYS A N 1
ATOM 2084 C CA . LYS A 1 268 ? -20.045 0.791 20.021 1.00 91.25 268 LYS A CA 1
ATOM 2085 C C . LYS A 1 268 ? -20.211 -0.722 19.919 1.00 91.25 268 LYS A C 1
ATOM 2087 O O . LYS A 1 268 ? -20.715 -1.321 20.862 1.00 91.25 268 LYS A O 1
ATOM 2092 N N . ASP A 1 269 ? -19.850 -1.318 18.785 1.00 92.56 269 ASP A N 1
ATOM 2093 C CA . ASP A 1 269 ? -20.151 -2.725 18.492 1.00 92.56 269 ASP A CA 1
ATOM 2094 C C . ASP A 1 269 ? -18.977 -3.521 17.900 1.00 92.56 269 ASP A C 1
ATOM 2096 O O . ASP A 1 269 ? -19.132 -4.707 17.622 1.00 92.56 269 ASP A O 1
ATOM 2100 N N . GLY A 1 270 ? -17.801 -2.905 17.737 1.00 92.31 270 GLY A N 1
ATOM 2101 C CA . GLY A 1 270 ? -16.597 -3.567 17.227 1.00 92.31 270 GLY A CA 1
ATOM 2102 C C . GLY A 1 270 ? -16.663 -3.942 15.744 1.00 92.31 270 GLY A C 1
ATOM 2103 O O . GLY A 1 270 ? -15.789 -4.661 15.257 1.00 92.31 270 GLY A O 1
ATOM 2104 N N . SER A 1 271 ? -17.686 -3.483 15.021 1.00 95.06 271 SER A N 1
ATOM 2105 C CA . SER A 1 271 ? -17.797 -3.691 13.579 1.00 95.06 271 SER A CA 1
ATOM 2106 C C . SER A 1 271 ? -16.740 -2.881 12.822 1.00 95.06 271 SER A C 1
ATOM 2108 O O . SER A 1 271 ? -16.300 -1.832 13.288 1.00 95.06 271 SER A O 1
ATOM 2110 N N . LEU A 1 272 ? -16.302 -3.358 11.659 1.00 95.44 272 LEU A N 1
ATOM 2111 C CA . LEU A 1 272 ? -15.297 -2.672 10.850 1.00 95.44 272 LEU A CA 1
ATOM 2112 C C . LEU A 1 272 ? -15.926 -1.455 10.165 1.00 95.44 272 LEU A C 1
ATOM 2114 O O . LEU A 1 272 ? -16.901 -1.595 9.421 1.00 95.44 272 LEU A O 1
ATOM 2118 N N . ARG A 1 273 ? -15.349 -0.273 10.394 1.00 95.19 273 ARG A N 1
ATOM 2119 C CA . ARG A 1 273 ? -15.802 1.002 9.818 1.00 95.19 273 ARG A CA 1
ATOM 2120 C C . ARG A 1 273 ? -15.000 1.392 8.580 1.00 95.19 273 ARG A C 1
ATOM 2122 O O . ARG A 1 273 ? -15.577 1.832 7.589 1.00 95.19 273 ARG A O 1
ATOM 2129 N N . SER A 1 274 ? -13.684 1.237 8.652 1.00 96.75 274 SER A N 1
ATOM 2130 C CA . SER A 1 274 ? -12.743 1.591 7.590 1.00 96.75 274 SER A CA 1
ATOM 2131 C C . SER A 1 274 ? -11.585 0.604 7.577 1.00 96.75 274 SER A C 1
ATOM 2133 O O . SER A 1 274 ? -11.173 0.096 8.619 1.00 96.75 274 SER A O 1
ATOM 2135 N 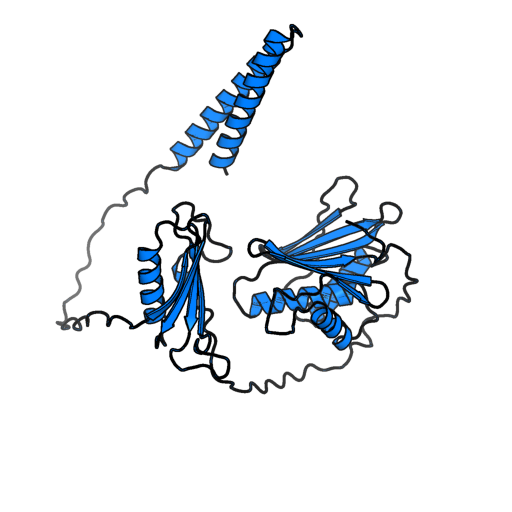N . ALA A 1 275 ? -11.049 0.336 6.394 1.00 97.88 275 ALA A N 1
ATOM 2136 C CA . ALA A 1 275 ? -9.816 -0.409 6.212 1.00 97.88 275 ALA A CA 1
ATOM 2137 C C . ALA A 1 275 ? -9.039 0.177 5.038 1.00 97.88 275 ALA A C 1
ATOM 2139 O O . ALA A 1 275 ? -9.631 0.627 4.060 1.00 97.88 275 ALA A O 1
ATOM 2140 N N . PHE A 1 276 ? -7.715 0.168 5.108 1.00 97.38 276 PHE A N 1
ATOM 2141 C CA . PHE A 1 276 ? -6.887 0.562 3.980 1.00 97.38 276 PHE A CA 1
ATOM 2142 C C . PHE A 1 276 ? -5.641 -0.297 3.869 1.00 97.38 276 PHE A C 1
ATOM 2144 O O . PHE A 1 276 ? -5.043 -0.693 4.872 1.00 97.38 276 PHE A O 1
ATOM 2151 N N . ILE A 1 277 ? -5.229 -0.546 2.630 1.00 97.94 277 ILE A N 1
ATOM 2152 C CA . ILE A 1 277 ? -3.932 -1.140 2.331 1.00 97.94 277 ILE A CA 1
ATOM 2153 C C . ILE A 1 277 ? -2.972 -0.024 1.954 1.00 97.94 277 ILE A C 1
ATOM 2155 O O . ILE A 1 277 ? -3.252 0.786 1.071 1.00 97.94 277 ILE A O 1
ATOM 2159 N N . ALA A 1 278 ? -1.835 -0.004 2.635 1.00 93.81 278 ALA A N 1
ATOM 2160 C CA . ALA A 1 278 ? -0.691 0.821 2.309 1.00 93.81 278 ALA A CA 1
ATOM 2161 C C . ALA A 1 278 ? 0.411 -0.061 1.752 1.00 93.81 278 ALA A C 1
ATOM 2163 O O . ALA A 1 278 ? 0.839 -0.998 2.426 1.00 93.81 278 ALA A O 1
ATOM 2164 N N . GLY A 1 279 ? 0.907 0.250 0.559 1.00 91.38 279 GLY A N 1
ATOM 2165 C CA . GLY A 1 279 ? 2.052 -0.481 0.061 1.00 91.38 279 GLY A CA 1
ATOM 2166 C C . GLY A 1 279 ? 2.804 0.145 -1.095 1.00 91.38 279 GLY A C 1
ATOM 2167 O O . GLY A 1 279 ? 2.276 0.931 -1.883 1.00 91.38 279 GLY A O 1
ATOM 2168 N N . GLY A 1 280 ? 4.077 -0.229 -1.165 1.00 89.62 280 GLY A N 1
ATOM 2169 C CA . GLY A 1 280 ? 4.975 0.054 -2.274 1.00 89.62 280 GLY A CA 1
ATOM 2170 C C . GLY A 1 280 ? 5.270 -1.206 -3.081 1.00 89.62 280 GLY A C 1
ATOM 2171 O O . GLY A 1 280 ? 4.994 -2.325 -2.650 1.00 89.62 280 GLY A O 1
ATOM 2172 N N . THR A 1 281 ? 5.863 -1.017 -4.252 1.00 85.88 281 THR A N 1
ATOM 2173 C CA . THR A 1 281 ? 6.410 -2.108 -5.060 1.00 85.88 281 THR A CA 1
ATOM 2174 C C . THR A 1 281 ? 7.932 -2.071 -4.978 1.00 85.88 281 THR A C 1
ATOM 2176 O O . THR A 1 281 ? 8.533 -1.010 -4.801 1.00 85.88 281 THR A O 1
ATOM 2179 N N . ASP A 1 282 ? 8.564 -3.232 -5.107 1.00 82.50 282 ASP A N 1
ATOM 2180 C CA . ASP A 1 282 ? 10.025 -3.356 -5.240 1.00 82.50 282 ASP A CA 1
ATOM 2181 C C . ASP A 1 282 ? 10.499 -3.157 -6.695 1.00 82.50 282 ASP A C 1
ATOM 2183 O O . ASP A 1 282 ? 11.666 -3.366 -7.009 1.00 82.50 282 ASP A O 1
ATOM 2187 N N . GLY A 1 283 ? 9.591 -2.759 -7.593 1.00 82.38 283 GLY A N 1
ATOM 2188 C CA . GLY A 1 283 ? 9.847 -2.603 -9.026 1.00 82.38 283 GLY A CA 1
ATOM 2189 C C . GLY A 1 283 ? 9.689 -3.884 -9.850 1.00 82.38 283 GLY A C 1
ATOM 2190 O O . GLY A 1 283 ? 9.784 -3.815 -11.075 1.00 82.38 283 GLY A O 1
ATOM 2191 N N . THR A 1 284 ? 9.419 -5.033 -9.221 1.00 84.12 284 THR A N 1
ATOM 2192 C CA . THR A 1 284 ? 9.105 -6.284 -9.925 1.00 84.12 284 THR A CA 1
ATOM 2193 C C . THR A 1 284 ? 7.620 -6.383 -10.283 1.00 84.12 284 THR A C 1
ATOM 2195 O O . THR A 1 284 ? 6.747 -5.948 -9.527 1.00 84.12 284 THR A O 1
ATOM 2198 N N . ASP A 1 285 ? 7.312 -7.055 -11.396 1.00 82.75 285 ASP A N 1
ATOM 2199 C CA . ASP A 1 285 ? 5.926 -7.335 -11.807 1.00 82.75 285 ASP A CA 1
ATOM 2200 C C . ASP A 1 285 ? 5.157 -8.107 -10.732 1.00 82.75 285 ASP A C 1
ATOM 2202 O O . ASP A 1 285 ? 3.964 -7.888 -10.514 1.00 82.75 285 ASP A O 1
ATOM 2206 N N . LYS A 1 286 ? 5.853 -8.995 -10.011 1.00 89.25 286 LYS A N 1
ATOM 2207 C CA . LYS A 1 286 ? 5.269 -9.799 -8.939 1.00 89.25 286 LYS A CA 1
ATOM 2208 C C . LYS A 1 286 ? 4.815 -8.934 -7.765 1.00 89.25 286 LYS A C 1
ATOM 2210 O O . LYS A 1 286 ? 3.722 -9.161 -7.253 1.00 89.25 286 LYS A O 1
ATOM 2215 N N . SER A 1 287 ? 5.613 -7.957 -7.326 1.00 90.81 287 SER A N 1
ATOM 2216 C CA . SER A 1 287 ? 5.203 -7.080 -6.222 1.00 90.81 287 SER A CA 1
ATOM 2217 C C . SER A 1 287 ? 4.077 -6.131 -6.633 1.00 90.81 287 SER A C 1
ATOM 2219 O O . SER A 1 287 ? 3.137 -5.951 -5.859 1.00 90.81 287 SER A O 1
ATOM 2221 N N . GLY A 1 288 ? 4.106 -5.609 -7.865 1.00 91.00 288 GLY A N 1
ATOM 2222 C CA . GLY A 1 288 ? 3.012 -4.814 -8.430 1.00 91.00 288 GLY A CA 1
ATOM 2223 C C . GLY A 1 288 ? 1.703 -5.596 -8.535 1.00 91.00 288 GLY A C 1
ATOM 2224 O O . GLY A 1 288 ? 0.660 -5.124 -8.085 1.00 91.00 288 GLY A O 1
ATOM 2225 N N . THR A 1 289 ? 1.773 -6.826 -9.046 1.00 91.88 289 THR A N 1
ATOM 2226 C CA . THR A 1 289 ? 0.621 -7.734 -9.133 1.00 91.88 289 THR A CA 1
ATOM 2227 C C . THR A 1 289 ? 0.088 -8.079 -7.747 1.00 91.88 289 THR A C 1
ATOM 2229 O O . THR A 1 289 ? -1.115 -7.999 -7.524 1.00 91.88 289 THR A O 1
ATOM 2232 N N . ASN A 1 290 ? 0.964 -8.397 -6.788 1.00 95.25 290 ASN A N 1
ATOM 2233 C CA . ASN A 1 290 ? 0.549 -8.678 -5.416 1.00 95.25 290 ASN A CA 1
ATOM 2234 C C . ASN A 1 290 ? -0.175 -7.484 -4.789 1.00 95.25 290 ASN A C 1
ATOM 2236 O O . ASN A 1 290 ? -1.230 -7.684 -4.207 1.00 95.25 290 ASN A O 1
ATOM 2240 N N . LEU A 1 291 ? 0.346 -6.261 -4.935 1.00 95.19 291 LEU A N 1
ATOM 2241 C CA . LEU A 1 291 ? -0.301 -5.052 -4.418 1.00 95.19 291 LEU A CA 1
ATOM 2242 C C . LEU A 1 291 ? -1.708 -4.867 -5.007 1.00 95.19 291 LEU A C 1
ATOM 2244 O O . LEU A 1 291 ? -2.667 -4.655 -4.266 1.00 95.19 291 LEU A O 1
ATOM 2248 N N . LEU A 1 292 ? -1.835 -4.992 -6.331 1.00 94.81 292 LEU A N 1
ATOM 2249 C CA . LEU A 1 292 ? -3.114 -4.873 -7.029 1.00 94.81 292 LEU A CA 1
ATOM 2250 C C . LEU A 1 292 ? -4.116 -5.936 -6.560 1.00 94.81 292 LEU A C 1
ATOM 2252 O O . LEU A 1 292 ? -5.258 -5.619 -6.233 1.00 94.81 292 LEU A O 1
ATOM 2256 N N . LEU A 1 293 ? -3.683 -7.194 -6.484 1.00 96.06 293 LEU A N 1
ATOM 2257 C CA . LEU A 1 293 ? -4.517 -8.297 -6.015 1.00 96.06 293 LEU A CA 1
ATOM 2258 C C . LEU A 1 293 ? -4.903 -8.132 -4.540 1.00 96.06 293 LEU A C 1
ATOM 2260 O O . LEU A 1 293 ? -6.011 -8.508 -4.167 1.00 96.06 293 LEU A O 1
ATOM 2264 N N . SER A 1 294 ? -4.060 -7.522 -3.702 1.00 97.62 294 SER A N 1
ATOM 2265 C CA . SER A 1 294 ? -4.434 -7.180 -2.326 1.00 97.62 294 SER A CA 1
ATOM 2266 C C . SER A 1 294 ? -5.563 -6.148 -2.277 1.00 97.62 294 SER A C 1
ATOM 2268 O O . SER A 1 294 ? -6.433 -6.251 -1.413 1.00 97.62 294 SER A O 1
ATOM 2270 N N . PHE A 1 295 ? -5.604 -5.185 -3.206 1.00 97.38 295 PHE A N 1
ATOM 2271 C CA . PHE A 1 295 ? -6.739 -4.260 -3.315 1.00 97.38 295 PHE A CA 1
ATOM 2272 C C . PHE A 1 295 ? -8.018 -4.999 -3.706 1.00 97.38 295 PHE A C 1
ATOM 2274 O O . PHE A 1 295 ? -9.048 -4.803 -3.063 1.00 97.38 295 PHE A O 1
ATOM 2281 N N . VAL A 1 296 ? -7.944 -5.907 -4.687 1.00 97.06 296 VAL A N 1
ATOM 2282 C CA . VAL A 1 296 ? -9.078 -6.766 -5.074 1.00 97.06 296 VAL A CA 1
ATOM 2283 C C . VAL A 1 296 ? -9.557 -7.607 -3.887 1.00 97.06 296 VAL A C 1
ATOM 2285 O O . VAL A 1 296 ? -10.757 -7.658 -3.622 1.00 97.06 296 VAL A O 1
ATOM 2288 N N . ALA A 1 297 ? -8.637 -8.195 -3.115 1.00 97.88 297 ALA A N 1
ATOM 2289 C CA . ALA A 1 297 ? -8.973 -8.957 -1.915 1.00 97.88 297 ALA A CA 1
ATOM 2290 C C . ALA A 1 297 ? -9.696 -8.100 -0.868 1.00 97.88 297 ALA A C 1
ATOM 2292 O O . ALA A 1 297 ? -10.653 -8.557 -0.244 1.00 97.88 297 ALA A O 1
ATOM 2293 N N . LEU A 1 298 ? -9.274 -6.843 -0.693 1.00 98.31 298 LEU A N 1
ATOM 2294 C CA . LEU A 1 298 ? -9.927 -5.914 0.225 1.00 98.31 298 LEU A CA 1
ATOM 2295 C C . LEU A 1 298 ? -11.338 -5.528 -0.243 1.00 98.31 298 LEU A C 1
ATOM 2297 O O . LEU A 1 298 ? -12.253 -5.477 0.581 1.00 98.31 298 LEU A O 1
ATOM 2301 N N . ILE A 1 299 ? -11.531 -5.293 -1.546 1.00 97.75 299 ILE A N 1
ATOM 2302 C CA . ILE A 1 299 ? -12.852 -5.017 -2.133 1.00 97.75 299 ILE A CA 1
ATOM 2303 C C . ILE A 1 299 ? -13.782 -6.211 -1.898 1.00 97.75 299 ILE A C 1
ATOM 2305 O O . ILE A 1 299 ? -14.854 -6.042 -1.320 1.00 97.75 299 ILE A O 1
ATOM 2309 N N . ALA A 1 300 ? -13.344 -7.418 -2.258 1.00 96.69 300 ALA A N 1
ATOM 2310 C CA . ALA A 1 300 ? -14.139 -8.634 -2.099 1.00 96.69 300 ALA A CA 1
ATOM 2311 C C . ALA A 1 300 ? -14.469 -8.933 -0.624 1.00 96.69 300 ALA A C 1
ATOM 2313 O O . ALA A 1 300 ? -15.577 -9.357 -0.306 1.00 96.69 300 ALA A O 1
ATOM 2314 N N . ALA A 1 301 ? -13.538 -8.668 0.300 1.00 97.00 301 ALA A N 1
ATOM 2315 C CA . ALA A 1 301 ? -13.748 -8.896 1.731 1.00 97.00 301 ALA A CA 1
ATOM 2316 C C . ALA A 1 301 ? -14.780 -7.954 2.372 1.00 97.00 301 ALA A C 1
ATOM 2318 O O . ALA A 1 301 ? -15.351 -8.277 3.413 1.00 97.00 301 ALA A O 1
ATOM 2319 N N . THR A 1 302 ? -14.976 -6.775 1.785 1.00 96.69 302 THR A N 1
ATOM 2320 C CA . THR A 1 302 ? -15.841 -5.706 2.317 1.00 96.69 302 THR A CA 1
ATOM 2321 C C . THR A 1 302 ? -17.141 -5.552 1.534 1.00 96.69 302 THR A C 1
ATOM 2323 O O . THR A 1 302 ? -18.043 -4.830 1.956 1.00 96.69 302 THR A O 1
ATOM 2326 N N . ASN A 1 303 ? -17.248 -6.220 0.387 1.00 95.56 303 ASN A N 1
ATOM 2327 C CA . ASN A 1 303 ? -18.408 -6.175 -0.486 1.00 95.56 303 ASN A CA 1
ATOM 2328 C C . ASN A 1 303 ? -18.541 -7.516 -1.232 1.00 95.56 303 ASN A C 1
ATOM 2330 O O . ASN A 1 303 ? -18.262 -7.585 -2.429 1.00 95.56 303 ASN A O 1
ATOM 2334 N N . PRO A 1 304 ? -18.923 -8.593 -0.518 1.00 93.25 304 PRO A N 1
ATOM 2335 C CA . PRO A 1 304 ? -18.936 -9.957 -1.055 1.00 93.25 304 PRO A CA 1
ATOM 2336 C C . PRO A 1 304 ? -19.979 -10.179 -2.159 1.00 93.25 304 PRO A C 1
ATOM 2338 O O . PRO A 1 304 ? -19.952 -11.215 -2.813 1.00 93.25 304 PRO A O 1
ATOM 2341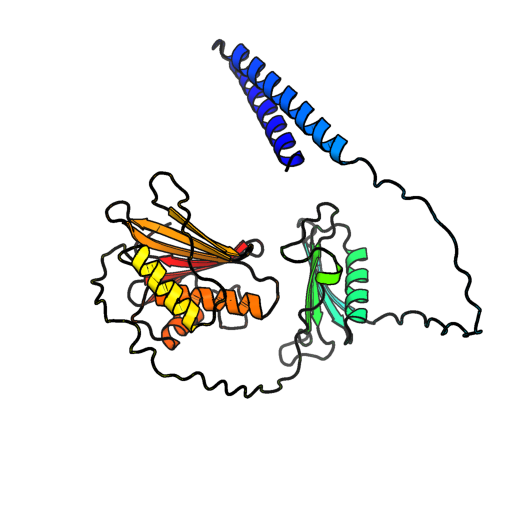 N N . ASP A 1 305 ? -20.889 -9.223 -2.358 1.00 92.25 305 ASP A N 1
ATOM 2342 C CA . ASP A 1 305 ? -21.893 -9.255 -3.421 1.00 92.25 305 ASP A CA 1
ATOM 2343 C C . ASP A 1 305 ? -21.335 -8.792 -4.778 1.00 92.25 305 ASP A C 1
ATOM 2345 O O . ASP A 1 305 ? -22.010 -8.957 -5.793 1.00 92.25 305 ASP A O 1
ATOM 2349 N N . LEU A 1 306 ? -20.137 -8.190 -4.816 1.00 93.31 306 LEU A N 1
ATOM 2350 C CA . LEU A 1 306 ? -19.495 -7.812 -6.074 1.00 93.31 306 LEU A CA 1
ATOM 2351 C C . LEU A 1 306 ? -18.880 -9.031 -6.748 1.00 93.31 306 LEU A C 1
ATOM 2353 O O . LEU A 1 306 ? -18.064 -9.737 -6.160 1.00 93.31 306 LEU A O 1
ATOM 2357 N N . SER A 1 307 ? -19.193 -9.204 -8.026 1.00 94.19 307 SER A N 1
ATOM 2358 C CA . SER A 1 307 ? -18.447 -10.103 -8.901 1.00 94.19 307 SER A CA 1
ATOM 2359 C C . SER A 1 307 ? -16.983 -9.668 -9.042 1.00 94.19 307 SER A C 1
ATOM 2361 O O . SER A 1 307 ? -16.586 -8.543 -8.710 1.00 94.19 307 SER A O 1
ATOM 2363 N N . ARG A 1 308 ? -16.150 -10.569 -9.569 1.00 90.25 308 ARG A N 1
ATOM 2364 C CA . ARG A 1 308 ? -14.744 -10.269 -9.856 1.00 90.25 308 ARG A CA 1
ATOM 2365 C C . ARG A 1 308 ? -14.618 -9.101 -10.834 1.00 90.25 308 ARG A C 1
ATOM 2367 O O . ARG A 1 308 ? -13.823 -8.197 -10.599 1.00 90.25 308 ARG A O 1
ATOM 2374 N N . GLU A 1 309 ? -15.420 -9.117 -11.889 1.00 93.12 309 GLU A N 1
ATOM 2375 C CA . GLU A 1 309 ? -15.459 -8.086 -12.922 1.00 93.12 309 GLU A CA 1
ATOM 2376 C C . GLU A 1 309 ? -15.833 -6.731 -12.309 1.00 93.12 309 GLU A C 1
ATOM 2378 O O . GLU A 1 309 ? -15.189 -5.721 -12.577 1.00 93.12 309 GLU A O 1
ATOM 2383 N N . GLU A 1 310 ? -16.795 -6.703 -11.382 1.00 95.62 310 GLU A N 1
ATOM 2384 C CA . GLU A 1 310 ? -17.156 -5.468 -10.686 1.00 95.62 310 GLU A CA 1
ATOM 2385 C C . GLU A 1 310 ? -16.080 -4.973 -9.711 1.00 95.62 310 GLU A C 1
ATOM 2387 O O . GLU A 1 310 ? -15.984 -3.765 -9.480 1.00 95.62 310 GLU A O 1
ATOM 2392 N N . CYS A 1 311 ? -15.274 -5.869 -9.132 1.00 95.00 311 CYS A N 1
ATOM 2393 C CA . CYS A 1 311 ? -14.107 -5.475 -8.343 1.00 95.00 311 CYS A CA 1
ATOM 2394 C C . CYS A 1 311 ? -13.038 -4.816 -9.231 1.00 95.00 311 CYS A C 1
ATOM 2396 O O . CYS A 1 311 ? -12.419 -3.831 -8.824 1.00 95.00 311 CYS A O 1
ATOM 2398 N N . GLU A 1 312 ? -12.836 -5.328 -10.448 1.00 91.81 312 GLU A N 1
ATOM 2399 C CA . GLU A 1 312 ? -11.946 -4.720 -11.441 1.00 91.81 312 GLU A CA 1
ATOM 2400 C C . GLU A 1 312 ? -12.477 -3.349 -11.887 1.00 91.81 312 GLU A C 1
ATOM 2402 O O . GLU A 1 312 ? -11.710 -2.382 -11.908 1.00 91.81 312 GLU A O 1
ATOM 2407 N N . ASP A 1 313 ? -13.788 -3.222 -12.122 1.00 94.25 313 ASP A N 1
ATOM 2408 C CA . ASP A 1 313 ? -14.439 -1.944 -12.440 1.00 94.25 313 ASP A CA 1
ATOM 2409 C C . ASP A 1 313 ? -14.173 -0.878 -11.373 1.00 94.25 313 ASP A C 1
ATOM 2411 O O . ASP A 1 313 ? -13.877 0.265 -11.714 1.00 94.25 313 ASP A O 1
ATOM 2415 N N . VAL A 1 314 ? -14.217 -1.233 -10.080 1.00 95.69 314 VAL A N 1
ATOM 2416 C CA . VAL A 1 314 ? -13.895 -0.294 -8.987 1.00 95.69 314 VAL A CA 1
ATOM 2417 C C . VAL A 1 314 ? -12.481 0.275 -9.153 1.00 95.69 314 VAL A C 1
ATOM 2419 O O . VAL A 1 314 ? -12.276 1.482 -9.017 1.00 95.69 314 VAL A O 1
ATOM 2422 N N . LEU A 1 315 ? -11.498 -0.563 -9.489 1.00 93.75 315 LEU A N 1
ATOM 2423 C CA . LEU A 1 315 ? -10.112 -0.130 -9.698 1.00 93.75 315 LEU A CA 1
ATOM 2424 C C . LEU A 1 315 ? -9.943 0.678 -10.994 1.00 93.75 315 LEU A C 1
ATOM 2426 O O . LEU A 1 315 ? -9.160 1.635 -11.033 1.00 93.75 315 LEU A O 1
ATOM 2430 N N . MET A 1 316 ? -10.693 0.340 -12.047 1.00 90.62 316 MET A N 1
ATOM 2431 C CA . MET A 1 316 ? -10.733 1.120 -13.288 1.00 90.62 316 MET A CA 1
ATOM 2432 C C . MET A 1 316 ? -11.355 2.503 -13.075 1.00 90.62 316 MET A C 1
ATOM 2434 O O . MET A 1 316 ? -10.829 3.494 -13.589 1.00 90.62 316 MET A O 1
ATOM 2438 N N . ASP A 1 317 ? -12.436 2.584 -12.301 1.00 92.12 317 ASP A N 1
ATOM 2439 C CA . ASP A 1 317 ? -13.145 3.824 -11.989 1.00 92.12 317 ASP A CA 1
ATOM 2440 C C . ASP A 1 317 ? -12.295 4.782 -11.156 1.00 92.12 317 ASP A C 1
ATOM 2442 O O . ASP A 1 317 ? -12.378 5.999 -11.345 1.00 92.12 317 ASP A O 1
ATOM 2446 N N . LEU A 1 318 ? -11.427 4.245 -10.295 1.00 91.88 318 LEU A N 1
ATOM 2447 C CA . LEU A 1 318 ? -10.416 5.006 -9.556 1.00 91.88 318 LEU A CA 1
ATOM 2448 C C . LEU A 1 318 ? -9.243 5.473 -10.434 1.00 91.88 318 LEU A C 1
ATOM 2450 O O . LEU A 1 318 ? -8.442 6.304 -10.011 1.00 91.88 318 LEU A O 1
ATOM 2454 N N . GLY A 1 319 ? -9.146 4.986 -11.674 1.00 87.19 319 GLY A N 1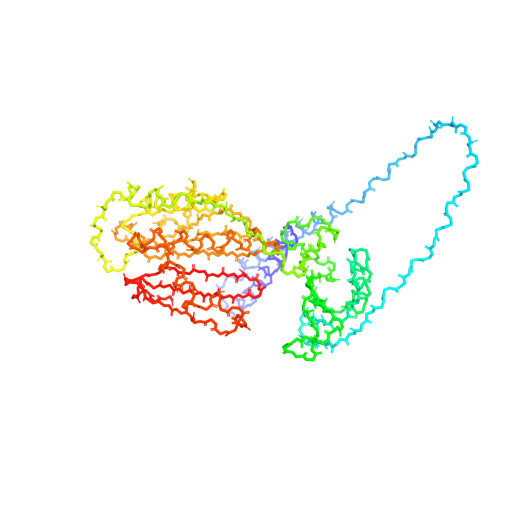
ATOM 2455 C CA . GLY A 1 319 ? -8.085 5.351 -12.612 1.00 87.19 319 GLY A CA 1
ATOM 2456 C C . GLY A 1 319 ? -6.787 4.565 -12.427 1.00 87.19 319 GLY A C 1
ATOM 2457 O O . GLY A 1 319 ? -5.761 4.972 -12.959 1.00 87.19 319 GLY A O 1
ATOM 2458 N N . PHE A 1 320 ? -6.808 3.435 -11.712 1.00 80.75 320 PHE A N 1
ATOM 2459 C CA . PHE A 1 320 ? -5.601 2.636 -11.465 1.00 80.75 320 PHE A CA 1
ATOM 2460 C C . PHE A 1 320 ? -5.112 1.876 -12.708 1.00 80.75 320 PHE A C 1
ATOM 2462 O O . PHE A 1 320 ? -3.917 1.661 -12.876 1.00 80.75 320 PHE A O 1
ATOM 2469 N N . ILE A 1 321 ? -6.034 1.489 -13.597 1.00 73.25 321 ILE A N 1
ATOM 2470 C CA . ILE A 1 321 ? -5.757 0.585 -14.730 1.00 73.25 321 ILE A CA 1
ATOM 2471 C C . ILE A 1 321 ? -5.691 1.336 -16.077 1.00 73.25 321 ILE A C 1
ATOM 2473 O O . ILE A 1 321 ? -5.181 0.810 -17.065 1.00 73.25 321 ILE A O 1
ATOM 2477 N N . LYS A 1 322 ? -6.130 2.604 -16.147 1.00 66.75 322 LYS A N 1
ATOM 2478 C CA . LYS A 1 322 ? -6.098 3.408 -17.387 1.00 66.75 322 LYS A CA 1
ATOM 2479 C C . LYS A 1 322 ? -4.717 4.042 -17.627 1.00 66.75 322 LYS A C 1
ATOM 2481 O O . LYS A 1 322 ? -4.563 5.254 -17.555 1.00 66.75 322 LYS A O 1
ATOM 2486 N N . GLY A 1 323 ? -3.750 3.165 -17.894 1.00 51.12 323 GLY A N 1
ATOM 2487 C CA . GLY A 1 323 ? -2.429 3.247 -18.548 1.00 51.12 323 GLY A CA 1
ATOM 2488 C C . GLY A 1 323 ? -1.604 4.528 -18.749 1.00 51.12 323 GLY A C 1
ATOM 2489 O O . GLY A 1 323 ? -0.449 4.380 -19.132 1.00 51.12 323 GLY A O 1
ATOM 2490 N N . ASN A 1 324 ? -2.099 5.756 -18.581 1.00 49.00 324 ASN A N 1
ATOM 2491 C CA . ASN A 1 324 ? -1.438 6.900 -19.227 1.00 49.00 324 ASN A CA 1
ATOM 2492 C C . ASN A 1 324 ? -1.177 8.094 -18.308 1.00 49.00 324 ASN A C 1
ATOM 2494 O O . ASN A 1 324 ? -0.395 8.958 -18.687 1.00 49.00 324 ASN A O 1
ATOM 2498 N N . ASP A 1 325 ? -1.778 8.156 -17.118 1.00 58.81 325 ASP A N 1
ATOM 2499 C CA . ASP A 1 325 ? -1.485 9.247 -16.190 1.00 58.81 325 ASP A CA 1
ATOM 2500 C C . ASP A 1 325 ? -1.886 8.878 -14.757 1.00 58.81 325 ASP A C 1
ATOM 2502 O O . ASP A 1 325 ? -3.057 8.957 -14.379 1.00 58.81 325 ASP A O 1
ATOM 2506 N N . THR A 1 326 ? -0.911 8.515 -13.919 1.00 58.66 326 THR A N 1
ATOM 2507 C CA . THR A 1 326 ? -1.122 8.402 -12.461 1.00 58.66 326 THR A CA 1
ATOM 2508 C C . THR A 1 326 ? -1.576 9.731 -11.841 1.00 58.66 326 THR A C 1
ATOM 2510 O O . THR A 1 326 ? -2.057 9.751 -10.711 1.00 58.66 326 THR A O 1
ATOM 2513 N N . LEU A 1 327 ? -1.478 10.835 -12.591 1.00 54.41 327 LEU A N 1
ATOM 2514 C CA . LEU A 1 327 ? -1.942 12.170 -12.221 1.00 54.41 327 LEU A CA 1
ATOM 2515 C C . LEU A 1 327 ? -3.461 12.372 -12.375 1.00 54.41 327 LEU A C 1
ATOM 2517 O O . LEU A 1 327 ? -3.994 13.309 -11.787 1.00 54.41 327 LEU A O 1
ATOM 2521 N N . ASN A 1 328 ? -4.168 11.501 -13.108 1.00 59.94 328 ASN A N 1
ATOM 2522 C CA . ASN A 1 328 ? -5.613 11.621 -13.368 1.00 59.94 328 ASN A CA 1
ATOM 2523 C C . ASN A 1 328 ? -6.460 10.592 -12.596 1.00 59.94 328 ASN A C 1
ATOM 2525 O O . ASN A 1 328 ? -7.563 10.238 -13.022 1.00 59.94 328 ASN A O 1
ATOM 2529 N N . MET A 1 329 ? -5.960 10.095 -11.461 1.00 71.62 329 MET A N 1
ATOM 2530 C CA . MET A 1 329 ? -6.733 9.211 -10.588 1.00 71.62 329 MET A CA 1
ATOM 2531 C C . MET A 1 329 ? -7.955 9.946 -10.031 1.00 71.62 329 MET A C 1
ATOM 2533 O O . MET A 1 329 ? -7.838 11.037 -9.463 1.00 71.62 329 MET A O 1
ATOM 2537 N N . LYS A 1 330 ? -9.141 9.338 -10.153 1.00 71.25 330 LYS A N 1
ATOM 2538 C CA . LYS A 1 330 ? -10.293 9.816 -9.386 1.00 71.25 330 LYS A CA 1
ATOM 2539 C C . LYS A 1 330 ? -10.015 9.517 -7.923 1.00 71.25 330 LYS A C 1
ATOM 2541 O O . LYS A 1 330 ? -9.709 8.383 -7.568 1.00 71.25 330 LYS A O 1
ATOM 2546 N N . ALA A 1 331 ? -10.183 10.525 -7.073 1.00 81.94 331 ALA A N 1
ATOM 2547 C CA . ALA A 1 331 ? -9.933 10.364 -5.649 1.00 81.94 331 ALA A CA 1
ATOM 2548 C C . ALA A 1 331 ? -10.818 9.272 -5.026 1.00 81.94 331 ALA A C 1
ATOM 2550 O O . ALA A 1 331 ? -10.341 8.559 -4.152 1.00 81.94 331 ALA A O 1
ATOM 2551 N N . SER A 1 332 ? -12.075 9.112 -5.468 1.00 94.12 332 SER A N 1
ATOM 2552 C CA . SER A 1 332 ? -12.996 8.124 -4.893 1.00 94.12 332 SER A CA 1
ATOM 2553 C C . SER A 1 332 ? -14.130 7.680 -5.820 1.00 94.12 332 SER A C 1
ATOM 2555 O O . SER A 1 332 ? -14.581 8.453 -6.666 1.00 94.12 332 SER A O 1
ATOM 2557 N N . VAL A 1 333 ? -14.665 6.482 -5.571 1.00 95.56 333 VAL A N 1
ATOM 2558 C CA . VAL A 1 333 ? -15.903 5.933 -6.150 1.00 95.56 333 VAL A CA 1
ATOM 2559 C C . VAL A 1 333 ? -16.748 5.288 -5.044 1.00 95.56 333 VAL A C 1
ATOM 2561 O O . VAL A 1 333 ? -16.204 4.772 -4.073 1.00 95.56 333 VAL A O 1
ATOM 2564 N N . ILE A 1 334 ? -18.078 5.321 -5.158 1.00 95.50 334 ILE A N 1
ATOM 2565 C CA . ILE A 1 334 ? -18.987 4.623 -4.235 1.00 95.50 334 ILE A CA 1
ATOM 2566 C C . ILE A 1 334 ? -19.685 3.503 -5.005 1.00 95.50 334 ILE A C 1
ATOM 2568 O O . ILE A 1 334 ? -20.336 3.777 -6.011 1.00 95.50 334 ILE A O 1
ATOM 2572 N N . LYS A 1 335 ? -19.590 2.258 -4.523 1.00 95.06 335 LYS A N 1
ATOM 2573 C CA . LYS A 1 335 ? -20.276 1.095 -5.113 1.00 95.06 335 LYS A CA 1
ATOM 2574 C C . LYS A 1 335 ? -20.890 0.222 -4.018 1.00 95.06 335 LYS A C 1
ATOM 2576 O O . LYS A 1 335 ? -20.280 0.013 -2.975 1.00 95.06 335 LYS A O 1
ATOM 2581 N N . ASN A 1 336 ? -22.149 -0.179 -4.201 1.00 93.75 336 ASN A N 1
ATOM 2582 C CA . ASN A 1 336 ? -23.018 -0.814 -3.191 1.00 93.75 336 ASN A CA 1
ATOM 2583 C C . ASN A 1 336 ? -22.968 -0.139 -1.809 1.00 93.75 336 ASN A C 1
ATOM 2585 O O . ASN A 1 336 ? -22.994 -0.801 -0.775 1.00 93.75 336 ASN A O 1
ATOM 2589 N N . GLY A 1 337 ? -22.862 1.194 -1.776 1.00 92.44 337 GLY A N 1
ATOM 2590 C CA . GLY A 1 337 ? -22.776 1.986 -0.547 1.00 92.44 337 GLY A CA 1
ATOM 2591 C C . GLY A 1 337 ? -21.475 1.806 0.239 1.00 92.44 337 GLY A C 1
ATOM 2592 O O . GLY A 1 337 ? -21.488 2.024 1.444 1.00 92.44 337 GLY A O 1
ATOM 2593 N N . VAL A 1 338 ? -20.406 1.294 -0.369 1.00 95.56 338 VAL A N 1
ATOM 2594 C CA . VAL A 1 338 ? -19.039 1.322 0.172 1.00 95.56 338 VAL A CA 1
ATOM 2595 C C . VAL A 1 338 ? -18.260 2.352 -0.635 1.00 95.56 338 VAL A C 1
ATOM 2597 O O . VAL A 1 338 ? -18.379 2.392 -1.861 1.00 95.56 338 VAL A O 1
ATOM 2600 N N . LYS A 1 339 ? -17.505 3.214 0.042 1.00 96.62 339 LYS A N 1
ATOM 2601 C CA . LYS A 1 339 ? -16.650 4.209 -0.599 1.00 96.62 339 LYS A CA 1
ATOM 2602 C C . LYS A 1 339 ? -15.246 3.639 -0.739 1.00 96.62 339 LYS A C 1
ATOM 2604 O O . LYS A 1 339 ? -14.645 3.204 0.237 1.00 96.62 339 LYS A O 1
ATOM 2609 N N . TYR A 1 340 ? -14.730 3.683 -1.954 1.00 97.19 340 TYR A N 1
ATOM 2610 C CA . TYR A 1 340 ? -13.373 3.300 -2.300 1.00 97.19 340 TYR A CA 1
ATOM 2611 C C . TYR A 1 340 ? -12.609 4.563 -2.664 1.00 97.19 340 TYR A C 1
ATOM 2613 O O . TYR A 1 340 ? -13.131 5.406 -3.397 1.00 97.19 340 TYR A O 1
ATOM 2621 N N . SER A 1 341 ? -11.393 4.723 -2.160 1.00 95.81 341 SER A N 1
ATOM 2622 C CA . SER A 1 341 ? -10.534 5.843 -2.540 1.00 95.81 341 SER A CA 1
ATOM 2623 C C . SER A 1 341 ? -9.094 5.397 -2.711 1.00 95.81 341 SER A C 1
ATOM 2625 O O . SER A 1 341 ? -8.667 4.400 -2.129 1.00 95.81 341 SER A O 1
ATOM 2627 N N . ILE A 1 342 ? -8.344 6.124 -3.534 1.00 93.12 342 ILE A N 1
ATOM 2628 C CA . ILE A 1 342 ? -6.922 5.866 -3.717 1.00 93.12 342 ILE A CA 1
ATOM 2629 C C . ILE A 1 342 ? -6.121 7.150 -3.600 1.00 93.12 342 ILE A C 1
ATOM 2631 O O . ILE A 1 342 ? -6.506 8.210 -4.090 1.00 93.12 342 ILE A O 1
ATOM 2635 N N . LYS A 1 343 ? -4.987 7.045 -2.918 1.00 90.12 343 LYS A N 1
ATOM 2636 C CA . LYS A 1 343 ? -3.977 8.091 -2.831 1.00 90.12 343 LYS A CA 1
ATOM 2637 C C . LYS A 1 343 ? -2.637 7.483 -3.212 1.00 90.12 343 LYS A C 1
ATOM 2639 O O . LYS A 1 343 ? -2.360 6.328 -2.900 1.00 90.12 343 LYS A O 1
ATOM 2644 N N . SER A 1 344 ? -1.789 8.271 -3.852 1.00 87.00 344 SER A N 1
ATOM 2645 C CA . SER A 1 344 ? -0.426 7.868 -4.186 1.00 87.00 344 SER A CA 1
ATOM 2646 C C . SER A 1 344 ? 0.559 8.951 -3.786 1.00 87.00 344 SER A C 1
ATOM 2648 O O . SER A 1 344 ? 0.255 10.141 -3.869 1.00 87.00 344 SER A O 1
ATOM 2650 N N . SER A 1 345 ? 1.766 8.554 -3.404 1.00 79.56 345 SER A N 1
ATOM 2651 C CA . SER A 1 345 ? 2.893 9.475 -3.281 1.00 79.56 345 SER A CA 1
ATOM 2652 C C . SER A 1 345 ? 4.185 8.808 -3.736 1.00 79.56 345 SER A C 1
ATOM 2654 O O . SER A 1 345 ? 4.370 7.607 -3.548 1.00 79.56 345 SER A O 1
ATOM 2656 N N . GLU A 1 346 ? 5.123 9.600 -4.265 1.00 71.75 346 GLU A N 1
ATOM 2657 C CA . GLU A 1 346 ? 6.436 9.091 -4.696 1.00 71.75 346 GLU A CA 1
ATOM 2658 C C . GLU A 1 346 ? 7.222 8.416 -3.550 1.00 71.75 346 GLU A C 1
ATOM 2660 O O . GLU A 1 346 ? 8.103 7.594 -3.797 1.00 71.75 346 GLU A O 1
ATOM 2665 N N . ARG A 1 347 ? 6.932 8.772 -2.288 1.00 70.00 347 ARG A N 1
ATOM 2666 C CA . ARG A 1 347 ? 7.659 8.274 -1.110 1.00 70.00 347 ARG A CA 1
ATOM 2667 C C . ARG A 1 347 ? 6.980 7.095 -0.418 1.00 70.00 347 ARG A C 1
ATOM 2669 O O . ARG A 1 347 ? 7.688 6.217 0.060 1.00 70.00 347 ARG A O 1
ATOM 2676 N N . ALA A 1 348 ? 5.656 7.112 -0.297 1.00 70.81 348 ALA A N 1
ATOM 2677 C CA . ALA A 1 348 ? 4.915 6.141 0.509 1.00 70.81 348 ALA A CA 1
ATOM 2678 C C . ALA A 1 348 ? 4.161 5.090 -0.321 1.00 70.81 348 ALA A C 1
ATOM 2680 O O . ALA A 1 348 ? 3.510 4.226 0.257 1.00 70.81 348 ALA A O 1
ATOM 2681 N N . GLY A 1 349 ? 4.257 5.149 -1.654 1.00 88.12 349 GLY A N 1
ATOM 2682 C CA . GLY A 1 349 ? 3.571 4.219 -2.545 1.00 88.12 349 GLY A CA 1
ATOM 2683 C C . GLY A 1 349 ? 2.086 4.544 -2.663 1.00 88.12 349 GLY A C 1
ATOM 2684 O O . GLY A 1 349 ? 1.709 5.715 -2.773 1.00 88.12 349 GLY A O 1
ATOM 2685 N N . PHE A 1 350 ? 1.257 3.505 -2.656 1.00 91.25 350 PHE A N 1
ATOM 2686 C CA . PHE A 1 350 ? -0.189 3.598 -2.800 1.00 91.25 350 PHE A CA 1
ATOM 2687 C C . PHE A 1 350 ? -0.899 3.344 -1.472 1.00 91.25 350 PHE A C 1
ATOM 2689 O O . PHE A 1 350 ? -0.517 2.471 -0.693 1.00 91.25 350 PHE A O 1
ATOM 2696 N N . TRP A 1 351 ? -1.977 4.088 -1.260 1.00 94.00 351 TRP A N 1
ATOM 2697 C CA . TRP A 1 351 ? -2.941 3.879 -0.193 1.00 94.00 351 TRP A CA 1
ATOM 2698 C C . TRP A 1 351 ? -4.314 3.676 -0.810 1.00 94.00 351 TRP A C 1
ATOM 2700 O O . TRP A 1 351 ? -4.858 4.601 -1.413 1.00 94.00 351 TRP A O 1
ATOM 2710 N N . PHE A 1 352 ? -4.860 2.477 -0.661 1.00 96.44 352 PHE A N 1
ATOM 2711 C CA . PHE A 1 352 ? -6.194 2.128 -1.126 1.00 96.44 352 PHE A CA 1
ATOM 2712 C C . PHE A 1 352 ? -7.118 1.978 0.078 1.00 96.44 352 PHE A C 1
ATOM 2714 O O . PHE A 1 352 ? -6.884 1.115 0.924 1.00 96.44 352 PHE A O 1
ATOM 2721 N N . PHE A 1 353 ? -8.135 2.829 0.165 1.00 96.81 353 PHE A N 1
ATOM 2722 C CA . PHE A 1 353 ? -9.058 2.908 1.291 1.00 96.81 353 PHE A CA 1
ATOM 2723 C C . PHE A 1 353 ? -10.418 2.327 0.920 1.00 96.81 353 PHE A C 1
ATOM 2725 O O . PHE A 1 353 ? -10.918 2.539 -0.186 1.00 96.81 353 PHE A O 1
ATOM 2732 N N . VAL A 1 354 ? -11.030 1.666 1.895 1.00 97.56 354 VAL A N 1
ATOM 2733 C CA . VAL A 1 354 ? -12.406 1.187 1.884 1.00 97.56 354 VAL A CA 1
ATOM 2734 C C . VAL A 1 354 ? -13.099 1.699 3.140 1.00 97.56 354 VAL A C 1
ATOM 2736 O O . VAL A 1 354 ? -12.651 1.441 4.256 1.00 97.56 354 VAL A O 1
ATOM 2739 N N . GLU A 1 355 ? -14.174 2.455 2.958 1.00 95.62 355 GLU A N 1
ATOM 2740 C CA . GLU A 1 355 ? -14.788 3.276 4.002 1.00 95.62 355 GLU A CA 1
ATOM 2741 C C . GLU A 1 355 ? -16.319 3.219 3.927 1.00 95.62 355 GLU A C 1
ATOM 2743 O O . GLU A 1 355 ? -16.911 3.007 2.860 1.00 95.62 355 GLU A O 1
ATOM 2748 N N . ASP A 1 356 ? -16.977 3.488 5.056 1.00 92.25 356 ASP A N 1
ATOM 2749 C CA . ASP A 1 356 ? -18.367 3.937 5.020 1.00 92.25 356 ASP A CA 1
ATOM 2750 C C . ASP A 1 356 ? -18.458 5.291 4.285 1.00 92.25 356 ASP A C 1
ATOM 2752 O O . ASP A 1 356 ? -17.658 6.186 4.558 1.00 92.25 356 ASP A O 1
ATOM 2756 N N . PRO A 1 357 ? -19.430 5.500 3.378 1.00 90.88 357 PRO A N 1
ATOM 2757 C CA . PRO A 1 357 ? -19.556 6.753 2.636 1.00 90.88 357 PRO A CA 1
ATOM 2758 C C . PRO A 1 357 ? -19.733 8.011 3.492 1.00 90.88 357 PRO A C 1
ATOM 2760 O O . PRO A 1 357 ? -19.413 9.096 3.015 1.00 90.88 357 PRO A O 1
ATOM 2763 N N . ASN A 1 358 ? -20.234 7.884 4.725 1.00 86.38 358 ASN A N 1
ATOM 2764 C CA . ASN A 1 358 ? -20.423 9.003 5.652 1.00 86.38 358 ASN A CA 1
ATOM 2765 C C . ASN A 1 358 ? -19.232 9.183 6.604 1.00 86.38 358 ASN A C 1
ATOM 2767 O O . ASN A 1 358 ? -19.289 10.002 7.522 1.00 86.38 358 ASN A O 1
ATOM 2771 N N . HIS A 1 359 ? -18.169 8.394 6.438 1.00 76.56 359 HIS A N 1
ATOM 2772 C CA . HIS A 1 359 ? -16.943 8.549 7.202 1.00 76.56 359 HIS A CA 1
ATOM 2773 C C . HIS A 1 359 ? -16.096 9.664 6.576 1.00 76.56 359 HIS A C 1
ATOM 2775 O O . HIS A 1 359 ? -15.549 9.524 5.480 1.00 76.56 359 HIS A O 1
ATOM 2781 N N . GLU A 1 360 ? -16.027 10.802 7.267 1.00 63.53 360 GLU A N 1
ATOM 2782 C CA . GLU A 1 360 ? -15.082 11.880 6.966 1.00 63.53 360 GLU A CA 1
ATOM 2783 C C . GLU A 1 360 ? -13.814 11.684 7.813 1.00 63.53 360 GLU A C 1
ATOM 2785 O O . GLU A 1 360 ? -13.898 11.417 9.017 1.00 63.53 360 GLU A O 1
ATOM 2790 N N . PHE A 1 361 ? -12.652 11.760 7.155 1.00 52.91 361 PHE A N 1
ATOM 2791 C CA . PHE A 1 361 ? -11.321 11.660 7.764 1.00 52.91 361 PHE A CA 1
ATOM 2792 C C . PHE A 1 361 ? -10.816 13.007 8.272 1.00 52.91 361 PHE A C 1
ATOM 2794 O O . PHE A 1 361 ? -10.991 14.008 7.538 1.00 52.91 361 PHE A O 1
#

Foldseek 3Di:
DLVVLLVVLQVQLVVLQVVLVVCVVVVVPCNVVSNVSSVVSVVVSVVSVVVVVVVPDDPDDDDDDDDDDDDDDDDPPPPPPDPDQFDKDWPDWDDPVVALEIETEIAGPDDDQVNVVNVVVVVLVVPLRHQKYKYWYAHCPAPPVGNTHHTFDIFMDGRDPVDDPDPDDPDPVVRDDPGDDDDDPPPPPPPVPPPPDLPPPDPPPVDPDDQLALFQAPVLLQVLLQVLCVSLVAPFGQPDWAQPDPLSQKIKDDRDPFKIKIFGADSPRRGTFKIKIWGDAPPDPVRVSNSLSSQLSNCCSRCVVDDSVRSVVQCVQQVNPVPDDPPPGDQWDADPQWIWGWDADPPGGIMIMIGRPPDDD

Radius of gyration: 28.34 Å; chains: 1; bounding box: 81×62×74 Å